Protein AF-A0A542X7T6-F1 (afdb_monomer_lite)

Foldseek 3Di:
DDDDDDDDDDDDDDDDDDDDDDDDDDDDDDDDDDDDDDDDDDDDDDDDDDDDDDDDDDDDDDDDDDDDDDDDDDDDDDPPPPVPPAQLPDQDADAFPAEAAQQDKGWHFPDLVPPPLTFIWIKGFNFKAFDDPVVCDDPRDCLLATKIKGKMKIAASPTNDPDFDFFVNPDPPQKAQDDDPFKDKDWDDDDDVVFAWTPDGHDHNDMTMHITMMGMHGDDDGFKIARHSRRYIYGD

Secondary structure (DSSP, 8-state):
---------------------------------------------------------------PPPPPP----------------------PPPPTT-EEETT-EEEEES-SS--TTS-EEEEEEEEEEEPPGGG--TT--GGG--EEEEEEEEEES--SSSS---SGGG-SS-EEE-PPTT-EEEEPPS-BTTB----S---TT-EEEEEEEEEEESSSPP--EEETTTTEEEE-

pLDDT: mean 74.63, std 19.94, range [39.94, 98.31]

Structure (mmCIF, N/CA/C/O backbone):
data_AF-A0A542X7T6-F1
#
_entry.id   AF-A0A542X7T6-F1
#
loop_
_atom_site.group_PDB
_atom_site.id
_atom_site.type_symbol
_atom_site.label_atom_id
_atom_site.label_alt_id
_atom_site.label_comp_id
_atom_site.label_asym_id
_atom_site.label_entity_id
_atom_site.label_seq_id
_atom_site.pdbx_PDB_ins_code
_atom_site.Cartn_x
_atom_site.Cartn_y
_atom_site.Cartn_z
_atom_site.occupancy
_atom_site.B_iso_or_equiv
_atom_site.auth_seq_id
_atom_site.auth_comp_id
_atom_site.auth_asym_id
_atom_site.auth_atom_id
_atom_site.pdbx_PDB_model_num
ATOM 1 N N . MET A 1 1 ? 33.255 -8.963 -30.920 1.00 44.22 1 MET A N 1
ATOM 2 C CA . MET A 1 1 ? 33.336 -7.541 -31.321 1.00 44.22 1 MET A CA 1
ATOM 3 C C . MET A 1 1 ? 33.058 -6.706 -30.087 1.00 44.22 1 MET A C 1
ATOM 5 O O . MET A 1 1 ? 31.956 -6.770 -29.565 1.00 44.22 1 MET A O 1
ATOM 9 N N . PHE A 1 2 ? 34.080 -6.032 -29.564 1.00 40.28 2 PHE A N 1
ATOM 10 C CA . PHE A 1 2 ? 33.982 -5.205 -28.362 1.00 40.28 2 PHE A CA 1
ATOM 11 C C . PHE A 1 2 ? 33.443 -3.827 -28.744 1.00 40.28 2 PHE A C 1
ATOM 13 O O . PHE A 1 2 ? 34.056 -3.141 -29.559 1.00 40.28 2 PHE A O 1
ATOM 20 N N . SER A 1 3 ? 32.300 -3.442 -28.176 1.00 51.62 3 SER A N 1
ATOM 21 C CA . SER A 1 3 ? 31.740 -2.102 -28.339 1.00 51.62 3 SER A CA 1
ATOM 22 C C . SER A 1 3 ? 31.970 -1.316 -27.052 1.00 51.62 3 SER A C 1
ATOM 24 O O . SER A 1 3 ? 31.233 -1.437 -26.079 1.00 51.62 3 SER A O 1
ATOM 26 N N . THR A 1 4 ? 33.059 -0.556 -27.041 1.00 62.91 4 THR A N 1
ATOM 27 C CA . THR A 1 4 ? 33.364 0.478 -26.048 1.00 62.91 4 THR A CA 1
ATOM 28 C C . THR A 1 4 ? 32.879 1.814 -26.601 1.00 62.91 4 THR A C 1
ATOM 30 O O . THR A 1 4 ? 33.134 2.061 -27.781 1.00 62.91 4 THR A O 1
ATOM 33 N N . ARG A 1 5 ? 32.253 2.661 -25.760 1.00 51.00 5 ARG A N 1
ATOM 34 C CA . ARG A 1 5 ? 32.125 4.149 -25.813 1.00 51.00 5 ARG A CA 1
ATOM 35 C C . ARG A 1 5 ? 30.799 4.565 -25.149 1.00 51.00 5 ARG A C 1
ATOM 37 O O . ARG A 1 5 ? 29.793 3.924 -25.395 1.00 51.00 5 ARG A O 1
ATOM 44 N N . THR A 1 6 ? 30.645 5.622 -24.357 1.00 56.34 6 THR A N 1
ATOM 45 C CA . THR A 1 6 ? 31.524 6.654 -23.793 1.00 56.34 6 THR A CA 1
ATOM 46 C C . THR A 1 6 ? 30.664 7.394 -22.765 1.00 56.34 6 THR A C 1
ATOM 48 O O . THR A 1 6 ? 29.593 7.886 -23.117 1.00 56.34 6 THR A O 1
ATOM 51 N N . SER A 1 7 ? 31.125 7.506 -21.521 1.00 47.78 7 SER A N 1
ATOM 52 C CA . SER A 1 7 ? 30.511 8.361 -20.503 1.00 47.78 7 SER A CA 1
ATOM 53 C C . SER A 1 7 ? 30.594 9.832 -20.922 1.00 47.78 7 SER A C 1
ATOM 55 O O . SER A 1 7 ? 31.675 10.323 -21.251 1.00 47.78 7 SER A O 1
ATOM 57 N N . ARG A 1 8 ? 29.472 10.556 -20.880 1.00 52.97 8 ARG A N 1
ATOM 58 C CA . ARG A 1 8 ? 29.458 12.025 -20.893 1.00 52.97 8 ARG A CA 1
ATOM 59 C C . ARG A 1 8 ? 28.965 12.518 -19.540 1.00 52.97 8 ARG A C 1
ATOM 61 O O . ARG A 1 8 ? 27.770 12.542 -19.280 1.00 52.97 8 ARG A O 1
ATOM 68 N N . ALA A 1 9 ? 29.918 12.899 -18.698 1.00 44.12 9 ALA A N 1
ATOM 69 C CA . ALA A 1 9 ? 29.679 13.781 -17.570 1.00 44.12 9 ALA A CA 1
ATOM 70 C C . ALA A 1 9 ? 29.476 15.207 -18.105 1.00 44.12 9 ALA A C 1
ATOM 72 O O . ALA A 1 9 ? 30.290 15.690 -18.894 1.00 44.12 9 ALA A O 1
ATOM 73 N N . ALA A 1 10 ? 28.410 15.875 -17.675 1.00 52.41 10 ALA A N 1
ATOM 74 C CA . ALA A 1 10 ? 28.258 17.315 -17.818 1.00 52.41 10 ALA A CA 1
ATOM 75 C C . ALA A 1 10 ? 28.185 17.913 -16.412 1.00 52.41 10 ALA A C 1
ATOM 77 O O . ALA A 1 10 ? 27.191 17.768 -15.707 1.00 52.41 10 ALA A O 1
ATOM 78 N N . ALA A 1 11 ? 29.286 18.541 -16.009 1.00 46.03 11 ALA A N 1
ATOM 79 C CA . ALA A 1 11 ? 29.338 19.446 -14.878 1.00 46.03 11 ALA A CA 1
ATOM 80 C C . ALA A 1 11 ? 28.749 20.801 -15.300 1.00 46.03 11 ALA A C 1
ATOM 82 O O . ALA A 1 11 ? 29.107 21.323 -16.356 1.00 46.03 11 ALA A O 1
ATOM 83 N N . ALA A 1 12 ? 27.895 21.386 -14.464 1.00 50.97 12 ALA A N 1
ATOM 84 C CA . ALA A 1 12 ? 27.573 22.807 -14.516 1.00 50.97 12 ALA A CA 1
ATOM 85 C C . ALA A 1 12 ? 27.403 23.329 -13.084 1.00 50.97 12 ALA A C 1
ATOM 87 O O . ALA A 1 12 ? 26.564 22.857 -12.319 1.00 50.97 12 ALA A O 1
ATOM 88 N N . SER A 1 13 ? 28.270 24.271 -12.733 1.00 43.03 13 SER A N 1
ATOM 89 C CA . SER A 1 13 ? 28.429 24.868 -11.412 1.00 43.03 13 SER A CA 1
ATOM 90 C C . SER A 1 13 ? 27.540 26.106 -11.214 1.00 43.03 13 SER A C 1
ATOM 92 O O . SER A 1 13 ? 27.425 26.924 -12.116 1.00 43.03 13 SER A O 1
ATOM 94 N N . ILE A 1 14 ? 27.023 26.236 -9.984 1.00 46.25 14 ILE A N 1
ATOM 95 C CA . ILE A 1 14 ? 26.910 27.426 -9.106 1.00 46.25 14 ILE A CA 1
ATOM 96 C C . ILE A 1 14 ? 26.211 28.704 -9.626 1.00 46.25 14 ILE A C 1
ATOM 98 O O . ILE A 1 14 ? 26.723 29.406 -10.491 1.00 46.25 14 ILE A O 1
ATOM 102 N N . ALA A 1 15 ? 25.185 29.138 -8.877 1.00 47.56 15 ALA A N 1
ATOM 103 C CA . ALA A 1 15 ? 25.011 30.545 -8.493 1.00 47.56 15 ALA A CA 1
ATOM 104 C C . ALA A 1 15 ? 24.407 30.662 -7.074 1.00 47.56 15 ALA A C 1
ATOM 106 O O . ALA A 1 15 ? 23.293 30.215 -6.812 1.00 47.56 15 ALA A O 1
ATOM 107 N N . LEU A 1 16 ? 25.190 31.253 -6.165 1.00 47.50 16 LEU A N 1
ATOM 108 C CA . LEU A 1 16 ? 24.846 31.679 -4.804 1.00 47.50 16 LEU A CA 1
ATOM 109 C C . LEU A 1 16 ? 24.194 33.070 -4.832 1.00 47.50 16 LEU A C 1
ATOM 111 O O . LEU A 1 16 ? 24.772 33.969 -5.435 1.00 47.50 16 LEU A O 1
ATOM 115 N N . ALA A 1 17 ? 23.089 33.264 -4.103 1.00 50.66 17 ALA A N 1
ATOM 116 C CA . ALA A 1 17 ? 22.790 34.469 -3.307 1.00 50.66 17 ALA A CA 1
ATOM 117 C C . ALA A 1 17 ? 21.401 34.337 -2.651 1.00 50.66 17 ALA A C 1
ATOM 119 O O . ALA A 1 17 ? 20.382 34.347 -3.335 1.00 50.66 17 ALA A O 1
ATOM 120 N N . GLY A 1 18 ? 21.346 34.248 -1.321 1.00 46.56 18 GLY A N 1
ATOM 121 C CA . GLY A 1 18 ? 20.092 34.274 -0.565 1.00 46.56 18 GLY A CA 1
ATOM 122 C C . GLY A 1 18 ? 20.359 34.559 0.908 1.00 46.56 18 GLY A C 1
ATOM 123 O O . GLY A 1 18 ? 21.033 33.787 1.577 1.00 46.56 18 GLY A O 1
ATOM 124 N N . MET A 1 19 ? 19.899 35.719 1.363 1.00 49.16 19 MET A N 1
ATOM 125 C CA . MET A 1 19 ? 20.242 36.403 2.611 1.00 49.16 19 MET A CA 1
ATOM 126 C C . MET A 1 19 ? 19.946 35.613 3.896 1.00 49.16 19 MET A C 1
ATOM 128 O O . MET A 1 19 ? 18.857 35.073 4.069 1.00 49.16 19 MET A O 1
ATOM 132 N N . VAL A 1 20 ? 20.883 35.671 4.849 1.00 50.84 20 VAL A N 1
ATOM 133 C CA . VAL A 1 20 ? 20.667 35.302 6.255 1.00 50.84 20 VAL A CA 1
ATOM 134 C C . VAL A 1 20 ? 20.426 36.585 7.050 1.00 50.84 20 VAL A C 1
ATOM 136 O O . VAL A 1 20 ? 21.344 37.376 7.258 1.00 50.84 20 VAL A O 1
ATOM 139 N N . GLY A 1 21 ? 19.185 36.794 7.486 1.00 49.19 21 GLY A N 1
ATOM 140 C CA . GLY A 1 21 ? 18.833 37.780 8.505 1.00 49.19 21 GLY A CA 1
ATOM 141 C C . GLY A 1 21 ? 18.780 37.106 9.873 1.00 49.19 21 GLY A C 1
ATOM 142 O O . GLY A 1 21 ? 17.794 36.451 10.194 1.00 49.19 21 GLY A O 1
ATOM 143 N N . LEU A 1 22 ? 19.843 37.247 10.665 1.00 47.41 22 LEU A N 1
ATOM 144 C CA . LEU A 1 22 ? 19.888 36.871 12.080 1.00 47.41 22 LEU A CA 1
ATOM 145 C C . LEU A 1 22 ? 19.614 38.123 12.917 1.00 47.41 22 LEU A C 1
ATOM 147 O O . LEU A 1 22 ? 20.501 38.950 13.116 1.00 47.41 22 LEU A O 1
ATOM 151 N N . SER A 1 23 ? 18.387 38.271 13.411 1.00 61.25 23 SER A N 1
ATOM 152 C CA . SER A 1 23 ? 18.092 39.177 14.519 1.00 61.25 23 SER A CA 1
ATOM 153 C C . SER A 1 23 ? 18.426 38.476 15.834 1.00 61.25 23 SER A C 1
ATOM 155 O O . SER A 1 23 ? 17.807 37.490 16.229 1.00 61.25 23 SER A O 1
ATOM 157 N N . ALA A 1 24 ? 19.451 39.004 16.494 1.00 45.78 24 ALA A N 1
ATOM 158 C CA . ALA A 1 24 ? 19.838 38.673 17.849 1.00 45.78 24 ALA A CA 1
ATOM 159 C C . ALA A 1 24 ? 18.792 39.178 18.856 1.00 45.78 24 ALA A C 1
ATOM 161 O O . ALA A 1 24 ? 18.435 40.354 18.844 1.00 45.78 24 ALA A O 1
ATOM 162 N N . CYS A 1 25 ? 18.392 38.320 19.793 1.00 57.62 25 CYS A N 1
ATOM 163 C CA . CYS A 1 25 ? 18.030 38.750 21.139 1.00 57.62 25 CYS A CA 1
ATOM 164 C C . CYS A 1 25 ? 18.923 37.983 22.113 1.00 57.62 25 CYS A C 1
ATOM 166 O O . CYS A 1 25 ? 18.744 36.796 22.371 1.00 57.62 25 CYS A O 1
ATOM 168 N N . GLN A 1 26 ? 19.951 38.701 22.547 1.00 52.88 26 GLN A N 1
ATOM 169 C CA . GLN A 1 26 ? 20.934 38.334 23.550 1.00 52.88 26 GLN A CA 1
ATOM 170 C C . GLN A 1 26 ? 20.430 38.761 24.940 1.00 52.88 26 GLN A C 1
ATOM 172 O O . GLN A 1 26 ? 19.644 39.706 25.038 1.00 52.88 26 GLN A O 1
ATOM 177 N N . SER A 1 27 ? 20.990 38.108 25.967 1.00 50.91 27 SER A N 1
ATOM 178 C CA . SER A 1 27 ? 21.008 38.487 27.395 1.00 50.91 27 SER A CA 1
ATOM 179 C C . SER A 1 27 ? 19.828 37.949 28.229 1.00 50.91 27 SER A C 1
ATOM 181 O O . SER A 1 27 ? 18.683 38.042 27.818 1.00 50.91 27 SER A O 1
ATOM 183 N N . ASN A 1 28 ? 19.998 37.375 29.424 1.00 53.19 28 ASN A N 1
ATOM 184 C CA . ASN A 1 28 ? 21.089 37.506 30.385 1.00 53.19 28 ASN A CA 1
ATOM 185 C C . ASN A 1 28 ? 21.186 36.293 31.330 1.00 53.19 28 ASN A C 1
ATOM 187 O O . ASN A 1 28 ? 20.258 35.504 31.475 1.00 53.19 28 ASN A O 1
ATOM 191 N N . GLU A 1 29 ? 22.360 36.207 31.944 1.00 59.50 29 GLU A N 1
ATOM 192 C CA . GLU A 1 29 ? 22.957 35.134 32.730 1.00 59.50 29 GLU A CA 1
ATOM 193 C C . GLU A 1 29 ? 22.429 34.908 34.172 1.00 59.50 29 GLU A C 1
ATOM 195 O O . GLU A 1 29 ? 21.656 35.685 34.727 1.00 59.50 29 GLU A O 1
ATOM 200 N N . VAL A 1 30 ? 23.074 33.897 34.782 1.00 44.59 30 VAL A N 1
ATOM 201 C CA . VAL A 1 30 ? 23.438 33.663 36.198 1.00 44.59 30 VAL A CA 1
ATOM 202 C C . VAL A 1 30 ? 22.418 32.910 37.066 1.00 44.59 30 VAL A C 1
ATOM 204 O O . VAL A 1 30 ? 21.332 33.410 37.340 1.00 44.59 30 VAL A O 1
ATOM 207 N N . THR A 1 31 ? 22.843 31.772 37.650 1.00 45.22 31 THR A N 1
ATOM 208 C CA . THR A 1 31 ? 23.062 31.626 39.121 1.00 45.22 31 THR A CA 1
ATOM 209 C C . THR A 1 31 ? 22.984 30.166 39.623 1.00 45.22 31 THR A C 1
ATOM 211 O O . THR A 1 31 ? 21.917 29.588 39.771 1.00 45.22 31 THR A O 1
ATOM 214 N N . THR A 1 32 ? 24.179 29.625 39.915 1.00 45.50 32 THR A N 1
ATOM 215 C CA . THR A 1 32 ? 24.591 28.653 40.964 1.00 45.50 32 THR A CA 1
ATOM 216 C C . THR A 1 32 ? 23.888 27.305 41.219 1.00 45.50 32 THR A C 1
ATOM 218 O O . THR A 1 32 ? 22.815 27.239 41.802 1.00 45.50 32 THR A O 1
ATOM 221 N N . ALA A 1 33 ? 24.726 26.268 41.049 1.00 51.78 33 ALA A N 1
ATOM 222 C CA . ALA A 1 33 ? 25.237 25.342 42.082 1.00 51.78 33 ALA A CA 1
ATOM 223 C C . ALA A 1 33 ? 24.423 24.080 42.474 1.00 51.78 33 ALA A C 1
ATOM 225 O O . ALA A 1 33 ? 23.209 24.022 42.310 1.00 51.78 33 ALA A O 1
ATOM 226 N N . PRO A 1 34 ? 25.134 23.020 42.926 1.00 70.19 34 PRO A N 1
ATOM 227 C CA . PRO A 1 34 ? 24.726 21.629 42.784 1.00 70.19 34 PRO A CA 1
ATOM 228 C C . PRO A 1 34 ? 23.999 21.106 44.025 1.00 70.19 34 PRO A C 1
ATOM 230 O O . PRO A 1 34 ? 24.136 21.638 45.125 1.00 70.19 34 PRO A O 1
ATOM 233 N N . SER A 1 35 ? 23.277 19.998 43.876 1.00 49.06 35 SER A N 1
ATOM 234 C CA . SER A 1 35 ? 22.873 19.182 45.018 1.00 49.06 35 SER A CA 1
ATOM 235 C C . SER A 1 35 ? 23.161 17.713 44.750 1.00 49.06 35 SER A C 1
ATOM 237 O O . SER A 1 35 ? 22.664 17.075 43.829 1.00 49.06 35 SER A O 1
ATOM 239 N N . THR A 1 36 ? 24.081 17.268 45.584 1.00 45.72 36 THR A N 1
ATOM 240 C CA . THR A 1 36 ? 24.599 15.948 45.877 1.00 45.72 36 THR A CA 1
ATOM 241 C C . THR A 1 36 ? 23.554 14.957 46.398 1.00 45.72 36 THR A C 1
ATOM 243 O O . THR A 1 36 ? 22.614 15.342 47.086 1.00 45.72 36 THR A O 1
ATOM 246 N N . SER A 1 37 ? 23.916 13.681 46.232 1.00 43.62 37 SER A N 1
ATOM 247 C CA . SER A 1 37 ? 23.802 12.593 47.219 1.00 43.62 37 SER A CA 1
ATOM 248 C C . SER A 1 37 ? 22.606 11.637 47.183 1.00 43.62 37 SER A C 1
ATOM 250 O O . SER A 1 37 ? 21.481 12.000 47.501 1.00 43.62 37 SER A O 1
ATOM 252 N N . SER A 1 38 ? 23.005 10.364 47.018 1.00 47.03 38 SER A N 1
ATOM 253 C CA . SER A 1 38 ? 22.593 9.186 47.803 1.00 47.03 38 SER A CA 1
ATOM 254 C C . SER A 1 38 ? 21.210 8.591 47.530 1.00 47.03 38 SER A C 1
ATOM 256 O O . SER A 1 38 ? 20.259 9.299 47.261 1.00 47.03 38 SER A O 1
ATOM 258 N N . ALA A 1 39 ? 20.952 7.294 47.680 1.00 46.31 39 ALA A N 1
ATOM 259 C CA . ALA A 1 39 ? 21.726 6.058 47.775 1.00 46.31 39 ALA A CA 1
ATOM 260 C C . ALA A 1 39 ? 20.677 4.922 47.849 1.00 46.31 39 ALA A C 1
ATOM 262 O O . ALA A 1 39 ? 19.587 5.140 48.365 1.00 46.31 39 ALA A O 1
ATOM 263 N N . ALA A 1 40 ? 21.069 3.726 47.404 1.00 41.84 40 ALA A N 1
ATOM 264 C CA . ALA A 1 40 ? 20.636 2.404 47.883 1.00 41.84 40 ALA A CA 1
ATOM 265 C C . ALA A 1 40 ? 19.149 1.944 47.803 1.00 41.84 40 ALA A C 1
ATOM 267 O O . ALA A 1 40 ? 18.259 2.448 48.479 1.00 41.84 40 ALA A O 1
ATOM 268 N N . SER A 1 41 ? 18.973 0.835 47.059 1.00 50.91 41 SER A N 1
ATOM 269 C CA . SER A 1 41 ? 18.104 -0.349 47.298 1.00 50.91 41 SER A CA 1
ATOM 270 C C . SER A 1 41 ? 17.832 -0.670 48.785 1.00 50.91 41 SER A C 1
ATOM 272 O O . SER A 1 41 ? 18.691 -0.313 49.592 1.00 50.91 41 SER A O 1
ATOM 274 N N . PRO A 1 42 ? 16.786 -1.449 49.189 1.00 63.19 42 PRO A N 1
ATOM 275 C CA . PRO A 1 42 ? 16.297 -2.681 48.527 1.00 63.19 42 PRO A CA 1
ATOM 276 C C . PRO A 1 42 ? 14.785 -3.019 48.679 1.00 63.19 42 PRO A C 1
ATOM 278 O O . PRO A 1 42 ? 14.063 -2.377 49.431 1.00 63.19 42 PRO A O 1
ATOM 281 N N . ALA A 1 43 ? 14.327 -4.077 47.988 1.00 45.66 43 ALA A N 1
ATOM 282 C CA . ALA A 1 43 ? 13.624 -5.252 48.554 1.00 45.66 43 ALA A CA 1
ATOM 283 C C . ALA A 1 43 ? 12.686 -5.935 47.534 1.00 45.66 43 ALA A C 1
ATOM 285 O O . ALA A 1 43 ? 11.704 -5.359 47.077 1.00 45.66 43 ALA A O 1
ATOM 286 N N . ALA A 1 44 ? 12.959 -7.213 47.256 1.00 54.19 44 ALA A N 1
ATOM 287 C CA . ALA A 1 44 ? 11.919 -8.207 46.983 1.00 54.19 44 ALA A CA 1
ATOM 288 C C . ALA A 1 44 ? 11.348 -8.689 48.333 1.00 54.19 44 ALA A C 1
ATOM 290 O O . ALA A 1 44 ? 12.087 -8.693 49.323 1.00 54.19 44 ALA A O 1
ATOM 291 N N . PRO A 1 45 ? 10.076 -9.124 48.395 1.00 56.50 45 PRO A N 1
ATOM 292 C CA . PRO A 1 45 ? 9.854 -10.562 48.562 1.00 56.50 45 PRO A CA 1
ATOM 293 C C . PRO A 1 45 ? 8.628 -11.138 47.819 1.00 56.50 45 PRO A C 1
ATOM 295 O O . PRO A 1 45 ? 7.574 -10.527 47.690 1.00 56.50 45 PRO A O 1
ATOM 298 N N . THR A 1 46 ? 8.839 -12.370 47.354 1.00 57.59 46 THR A N 1
ATOM 299 C CA . THR A 1 46 ? 7.953 -13.550 47.301 1.00 57.59 46 THR A CA 1
ATOM 300 C C . THR A 1 46 ? 6.448 -13.412 47.574 1.00 57.59 46 THR A C 1
ATOM 302 O O . THR A 1 46 ? 6.039 -13.017 48.663 1.00 57.59 46 THR A O 1
ATOM 305 N N . SER A 1 47 ? 5.638 -14.029 46.703 1.00 57.53 47 SER A N 1
ATOM 306 C CA . SER A 1 47 ? 4.640 -15.022 47.141 1.00 57.53 47 SER A CA 1
ATOM 307 C C . SER A 1 47 ? 4.289 -15.999 46.019 1.00 57.53 47 SER A C 1
ATOM 309 O O . SER A 1 47 ? 3.728 -15.635 44.990 1.00 57.53 47 SER A O 1
ATOM 311 N N . GLN A 1 48 ? 4.659 -17.256 46.255 1.00 48.94 48 GLN A N 1
ATOM 312 C CA . GLN A 1 48 ? 4.101 -18.441 45.619 1.00 48.94 48 GLN A CA 1
ATOM 313 C C . GLN A 1 48 ? 2.654 -18.640 46.087 1.00 48.94 48 GLN A C 1
ATOM 315 O O . GLN A 1 48 ? 2.373 -18.508 47.276 1.00 48.94 48 GLN A O 1
ATOM 320 N N . ALA A 1 49 ? 1.782 -19.089 45.187 1.00 50.03 49 ALA A N 1
ATOM 321 C CA . ALA A 1 49 ? 0.705 -20.008 45.536 1.00 50.03 49 ALA A CA 1
ATOM 322 C C . ALA A 1 49 ? 0.495 -20.999 44.372 1.00 50.03 49 ALA A C 1
ATOM 324 O O . ALA A 1 49 ? 0.426 -20.562 43.220 1.00 50.03 49 ALA A O 1
ATOM 325 N N . PRO A 1 50 ? 0.448 -22.315 44.649 1.00 54.91 50 PRO A N 1
ATOM 326 C CA . PRO A 1 50 ? 0.360 -23.367 43.646 1.00 54.91 50 PRO A CA 1
ATOM 327 C C . PRO A 1 50 ? -1.083 -23.838 43.389 1.00 54.91 50 PRO A C 1
ATOM 329 O O . PRO A 1 50 ? -1.957 -23.715 44.240 1.00 54.91 50 PRO A O 1
ATOM 332 N N . SER A 1 51 ? -1.241 -24.490 42.234 1.00 45.47 51 SER A N 1
ATOM 333 C CA . SER A 1 51 ? -2.169 -25.592 41.938 1.00 45.47 51 SER A CA 1
ATOM 334 C C . SER A 1 51 ? -3.682 -25.352 41.980 1.00 45.47 51 SER A C 1
ATOM 336 O O . SER A 1 51 ? -4.289 -25.248 43.036 1.00 45.47 51 SER A O 1
ATOM 338 N N . THR A 1 52 ? -4.325 -25.565 40.829 1.00 49.16 52 THR A N 1
ATOM 339 C CA . THR A 1 52 ? -5.363 -26.606 40.725 1.00 49.16 52 THR A CA 1
ATOM 340 C C . THR A 1 52 ? -5.288 -27.287 39.359 1.00 49.16 52 THR A C 1
ATOM 342 O O . THR A 1 52 ? -5.577 -26.705 38.318 1.00 49.16 52 THR A O 1
ATOM 345 N N . SER A 1 53 ? -4.858 -28.547 39.394 1.00 53.53 53 SER A N 1
ATOM 346 C CA . SER A 1 53 ? -5.061 -29.540 38.346 1.00 53.53 53 SER A CA 1
ATOM 347 C C . SER A 1 53 ? -6.552 -29.793 38.148 1.00 53.53 53 SER A C 1
ATOM 349 O O . SER A 1 53 ? -7.236 -30.110 39.117 1.00 53.53 53 SER A O 1
ATOM 351 N N . GLN A 1 54 ? -7.025 -29.767 36.902 1.00 47.81 54 GLN A N 1
ATOM 352 C CA . GLN A 1 54 ? -8.172 -30.570 36.473 1.00 47.81 54 GLN A CA 1
ATOM 353 C C . GLN A 1 54 ? -8.124 -30.808 34.953 1.00 47.81 54 GLN A C 1
ATOM 355 O O . GLN A 1 54 ? -8.588 -30.016 34.143 1.00 47.81 54 GLN A O 1
ATOM 360 N N . ALA A 1 55 ? -7.541 -31.944 34.586 1.00 53.12 55 ALA A N 1
ATOM 361 C CA . ALA A 1 55 ? -7.958 -32.797 33.474 1.00 53.12 55 ALA A CA 1
ATOM 362 C C . ALA A 1 55 ? -8.206 -34.181 34.121 1.00 53.12 55 ALA A C 1
ATOM 364 O O . ALA A 1 55 ? -7.513 -34.458 35.107 1.00 53.12 55 ALA A O 1
ATOM 365 N N . PRO A 1 56 ? -9.135 -35.049 33.664 1.00 55.28 56 PRO A N 1
ATOM 366 C CA . PRO A 1 56 ? -9.450 -35.290 32.251 1.00 55.28 56 PRO A CA 1
ATOM 367 C C . PRO A 1 56 ? -10.942 -35.554 31.925 1.00 55.28 56 PRO A C 1
ATOM 369 O O . PRO A 1 56 ? -11.697 -36.086 32.733 1.00 55.28 56 PRO A O 1
ATOM 372 N N . ALA A 1 57 ? -11.344 -35.309 30.678 1.00 46.97 57 ALA A N 1
ATOM 373 C C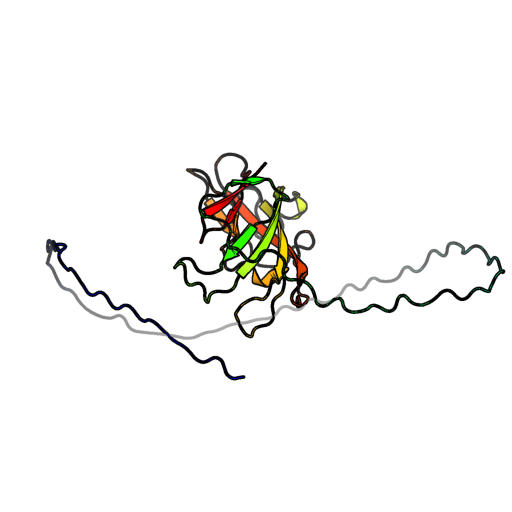A . ALA A 1 57 ? -12.461 -36.025 30.059 1.00 46.97 57 ALA A CA 1
ATOM 374 C C . ALA A 1 57 ? -12.103 -36.326 28.598 1.00 46.97 57 ALA A C 1
ATOM 376 O O . ALA A 1 57 ? -11.972 -35.425 27.773 1.00 46.97 57 ALA A O 1
ATOM 377 N N . ALA A 1 58 ? -11.873 -37.605 28.321 1.00 56.12 58 ALA A N 1
ATOM 378 C CA . ALA A 1 58 ? -11.772 -38.184 26.985 1.00 56.12 58 ALA A CA 1
ATOM 379 C C . ALA A 1 58 ? -13.151 -38.779 26.592 1.00 56.12 58 ALA A C 1
ATOM 381 O O . ALA A 1 58 ? -14.107 -38.656 27.356 1.00 56.12 58 ALA A O 1
ATOM 382 N N . PRO A 1 59 ? -13.272 -39.498 25.469 1.00 54.81 59 PRO A N 1
ATOM 383 C CA . PRO A 1 59 ? -13.426 -38.972 24.119 1.00 54.81 59 PRO A CA 1
ATOM 384 C C . PRO A 1 59 ? -14.788 -39.389 23.527 1.00 54.81 59 PRO A C 1
ATOM 386 O O . PRO A 1 59 ? -15.258 -40.498 23.766 1.00 54.81 59 PRO A O 1
ATOM 389 N N . SER A 1 60 ? -15.399 -38.553 22.685 1.00 51.53 60 SER A N 1
ATOM 390 C CA . SER A 1 60 ? -16.537 -38.994 21.865 1.00 51.53 60 SER A CA 1
ATOM 391 C C . SER A 1 60 ? -16.044 -39.433 20.494 1.00 51.53 60 SER A C 1
ATOM 393 O O . SER A 1 60 ? -15.738 -38.622 19.62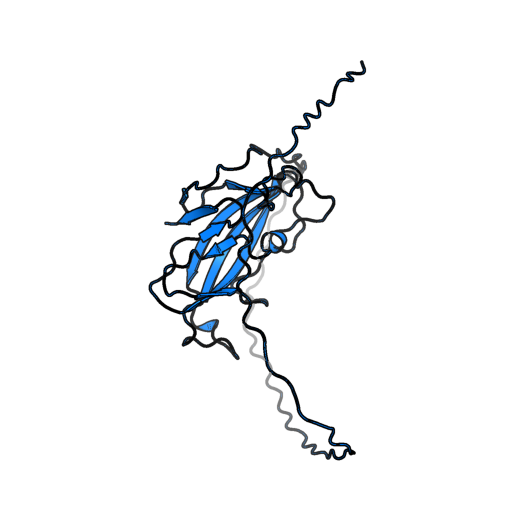3 1.00 51.53 60 SER A O 1
ATOM 395 N N . THR A 1 61 ? -15.956 -40.747 20.333 1.00 52.91 61 THR A N 1
ATOM 396 C CA . THR A 1 61 ? -15.876 -41.465 19.063 1.00 52.91 61 THR A CA 1
ATOM 397 C C . THR A 1 61 ? -17.174 -41.293 18.273 1.00 52.91 61 THR A C 1
ATOM 399 O O . THR A 1 61 ? -18.255 -41.585 18.783 1.00 52.91 61 THR A O 1
ATOM 402 N N . SER A 1 62 ? -17.080 -40.881 17.012 1.00 59.25 62 SER A N 1
ATOM 403 C CA . SER A 1 62 ? -18.138 -41.084 16.017 1.00 59.25 62 SER A CA 1
ATOM 404 C C . SER A 1 62 ? -17.506 -41.418 14.670 1.00 59.25 62 SER A C 1
ATOM 406 O O . SER A 1 62 ? -16.959 -40.565 13.983 1.00 59.25 62 SER A O 1
ATOM 408 N N . GLU A 1 63 ? -17.517 -42.724 14.419 1.00 56.72 63 GLU A N 1
ATOM 409 C CA . GLU A 1 63 ? -17.860 -43.404 13.170 1.00 56.72 63 GLU A CA 1
ATOM 410 C C . GLU A 1 63 ? -17.267 -42.902 11.845 1.00 56.72 63 GLU A C 1
ATOM 412 O O . GLU A 1 63 ? -17.714 -41.937 11.228 1.00 56.72 63 GLU A O 1
ATOM 417 N N . ALA A 1 64 ? -16.300 -43.685 11.365 1.00 53.28 64 ALA A N 1
ATOM 418 C CA . ALA A 1 64 ? -15.865 -43.733 9.981 1.00 53.28 64 ALA A CA 1
ATOM 419 C C . ALA A 1 64 ? -16.780 -44.670 9.165 1.00 53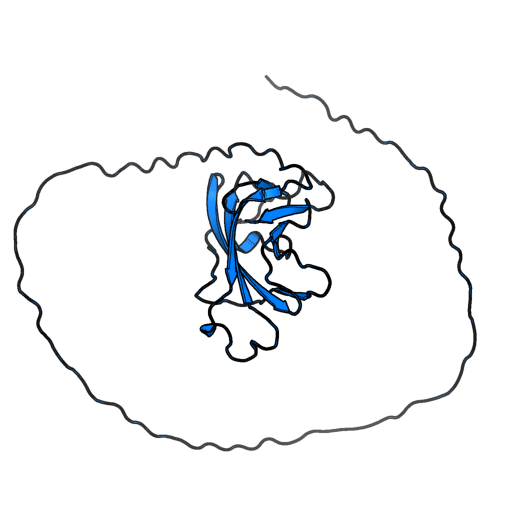.28 64 ALA A C 1
ATOM 421 O O . ALA A 1 64 ? -16.999 -45.807 9.589 1.00 53.28 64 ALA A O 1
ATOM 422 N N . PRO A 1 65 ? -17.252 -44.268 7.973 1.00 63.62 65 PRO A N 1
ATOM 423 C CA . PRO A 1 65 ? -17.730 -45.210 6.973 1.00 63.62 65 PRO A CA 1
ATOM 424 C C . PRO A 1 65 ? -16.571 -45.849 6.182 1.00 63.62 65 PRO A C 1
ATOM 426 O O . PRO A 1 65 ? -15.508 -45.263 5.976 1.00 63.62 65 PRO A O 1
ATOM 429 N N . ALA A 1 66 ? -16.822 -47.094 5.781 1.00 61.94 66 ALA A N 1
ATOM 430 C CA . ALA A 1 66 ? -15.930 -48.076 5.167 1.00 61.94 66 ALA A CA 1
ATOM 431 C C . ALA A 1 66 ? -15.473 -47.727 3.723 1.00 61.94 66 ALA A C 1
ATOM 433 O O . ALA A 1 66 ? -16.046 -46.839 3.088 1.00 61.94 66 ALA A O 1
ATOM 434 N N . PRO A 1 67 ? -14.450 -48.427 3.184 1.00 60.78 67 PRO A N 1
ATOM 435 C CA . PRO A 1 67 ? -13.753 -48.043 1.961 1.00 60.78 67 PRO A CA 1
ATOM 436 C C . PRO A 1 67 ? -14.474 -48.533 0.700 1.00 60.78 67 PRO A C 1
ATOM 438 O O . PRO A 1 67 ? -14.981 -49.652 0.655 1.00 60.78 67 PRO A O 1
ATOM 441 N N . SER A 1 68 ? -14.444 -47.721 -0.357 1.00 57.12 68 SER A N 1
ATOM 442 C CA . SER A 1 68 ? -14.700 -48.183 -1.724 1.00 57.12 68 SER A CA 1
ATOM 443 C C . SER A 1 68 ? -13.374 -48.288 -2.472 1.00 57.12 68 SER A C 1
ATOM 445 O O . SER A 1 68 ? -12.636 -47.317 -2.612 1.00 57.12 68 SER A O 1
ATOM 447 N N . THR A 1 69 ? -13.066 -49.511 -2.887 1.00 52.94 69 THR A N 1
ATOM 448 C CA . THR A 1 69 ? -11.987 -49.908 -3.795 1.00 52.94 69 THR A CA 1
ATOM 449 C C . THR A 1 69 ? -12.283 -49.514 -5.243 1.00 52.94 69 THR A C 1
ATOM 451 O O . THR A 1 69 ? -13.454 -49.402 -5.607 1.00 52.94 69 THR A O 1
ATOM 454 N N . THR A 1 70 ? -11.223 -49.530 -6.072 1.00 52.19 70 THR A N 1
ATOM 455 C CA . THR A 1 70 ? -11.205 -49.470 -7.560 1.00 52.19 70 THR A CA 1
ATOM 456 C C . THR A 1 70 ? -11.085 -48.018 -8.050 1.00 52.19 70 THR A C 1
ATOM 458 O O . THR A 1 70 ? -11.915 -47.195 -7.706 1.00 52.19 70 THR A O 1
ATOM 461 N N . GLU A 1 71 ? -10.040 -47.564 -8.750 1.00 46.16 71 GLU A N 1
ATOM 462 C CA . GLU A 1 71 ? -9.383 -48.132 -9.932 1.00 46.16 71 GLU A CA 1
ATOM 463 C C . GLU A 1 71 ? -8.057 -47.365 -10.188 1.00 46.16 71 GLU A C 1
ATOM 465 O O . GLU A 1 71 ? -8.005 -46.142 -10.075 1.00 46.16 71 GLU A O 1
ATOM 470 N N . ALA A 1 72 ? -6.984 -48.070 -10.543 1.00 54.66 72 ALA A N 1
ATOM 471 C CA . ALA A 1 72 ? -5.862 -47.548 -11.338 1.00 54.66 72 ALA A CA 1
ATOM 472 C C . ALA A 1 72 ? -5.942 -48.277 -12.696 1.00 54.66 72 ALA A C 1
ATOM 474 O O . ALA A 1 72 ? -6.423 -49.413 -12.678 1.00 54.66 72 ALA A O 1
ATOM 475 N N . PRO A 1 73 ? -5.480 -47.742 -13.848 1.00 64.38 73 PRO A N 1
ATOM 476 C CA . PRO A 1 73 ? -4.386 -46.776 -14.008 1.00 64.38 73 PRO A CA 1
ATOM 477 C C . PRO A 1 73 ? -4.672 -45.647 -15.027 1.00 64.38 73 PRO A C 1
ATOM 479 O O . PRO A 1 73 ? -5.514 -45.786 -15.902 1.00 64.38 73 PRO A O 1
ATOM 482 N N . SER A 1 74 ? -3.888 -44.566 -15.004 1.00 47.81 74 SER A N 1
ATOM 483 C CA . SER A 1 74 ? -3.331 -44.019 -16.252 1.00 47.81 74 SER A CA 1
ATOM 484 C C . SER A 1 74 ? -2.267 -42.969 -15.971 1.00 47.81 74 SER A C 1
ATOM 486 O O . SER A 1 74 ? -2.465 -42.043 -15.189 1.00 47.81 74 SER A O 1
ATOM 488 N N . SER A 1 75 ? -1.128 -43.139 -16.638 1.00 54.09 75 SER A N 1
ATOM 489 C CA . SER A 1 75 ? -0.081 -42.131 -16.740 1.00 54.09 75 SER A CA 1
ATOM 490 C C . SER A 1 75 ? -0.634 -40.884 -17.420 1.00 54.09 75 SER A C 1
ATOM 492 O O . SER A 1 75 ? -1.235 -40.972 -18.487 1.00 54.09 75 SER A O 1
ATOM 494 N N . SER A 1 76 ? -0.369 -39.718 -16.848 1.00 53.56 76 SER A N 1
ATOM 495 C CA . SER A 1 76 ? -0.276 -38.471 -17.601 1.00 53.56 76 SER A CA 1
ATOM 496 C C . SER A 1 76 ? 0.739 -37.585 -16.895 1.00 53.56 76 SER A C 1
ATOM 498 O O . SER A 1 76 ? 0.517 -37.106 -15.789 1.00 53.56 76 SER A O 1
ATOM 500 N N . GLU A 1 77 ? 1.912 -37.556 -17.522 1.00 47.34 77 GLU A N 1
ATOM 501 C CA . GLU A 1 77 ? 2.914 -36.495 -17.572 1.00 47.34 77 GLU A CA 1
ATOM 502 C C . GLU A 1 77 ? 2.861 -35.458 -16.443 1.00 47.34 77 GLU A C 1
ATOM 504 O O . GLU A 1 77 ? 1.993 -34.589 -16.383 1.00 47.34 77 GLU A O 1
ATOM 509 N N . ALA A 1 78 ? 3.879 -35.514 -15.581 1.00 49.84 78 ALA A N 1
ATOM 510 C CA . ALA A 1 78 ? 4.239 -34.385 -14.743 1.00 49.84 78 ALA A CA 1
ATOM 511 C C . ALA A 1 78 ? 4.413 -33.146 -15.643 1.00 49.84 78 ALA A C 1
ATOM 513 O O . ALA A 1 78 ? 5.179 -33.223 -16.611 1.00 49.84 78 ALA A O 1
ATOM 514 N N . PRO A 1 79 ? 3.755 -32.007 -15.356 1.00 48.62 79 PRO A N 1
ATOM 515 C CA . PRO A 1 79 ? 4.116 -30.771 -16.014 1.00 48.62 79 PRO A CA 1
ATOM 516 C C . PRO A 1 79 ? 5.562 -30.493 -15.622 1.00 48.62 79 PRO A C 1
ATOM 518 O O . PRO A 1 79 ? 5.889 -30.258 -14.458 1.00 48.62 79 PRO A O 1
ATOM 521 N N . SER A 1 80 ? 6.445 -30.596 -16.608 1.00 42.88 80 SER A N 1
ATOM 522 C CA . SER A 1 80 ? 7.787 -30.066 -16.514 1.00 42.88 80 SER A CA 1
ATOM 523 C C . SER A 1 80 ? 7.618 -28.575 -16.248 1.00 42.88 80 SER A C 1
ATOM 525 O O . SER A 1 80 ? 7.296 -27.813 -17.158 1.00 42.88 80 SER A O 1
ATOM 527 N N . SER A 1 81 ? 7.754 -28.174 -14.983 1.00 41.75 81 SER A N 1
ATOM 528 C CA . SER A 1 81 ? 7.844 -26.782 -14.560 1.00 41.75 81 SER A CA 1
ATOM 529 C C . SER A 1 81 ? 9.136 -26.220 -15.130 1.00 41.75 81 SER A C 1
ATOM 531 O O . SER A 1 81 ? 10.157 -26.117 -14.454 1.00 41.75 81 SER A O 1
ATOM 533 N N . SER A 1 82 ? 9.114 -25.912 -16.423 1.00 39.94 82 SER A N 1
ATOM 534 C CA . SER A 1 82 ? 10.049 -24.991 -17.031 1.00 39.94 82 SER A CA 1
ATOM 535 C C . SER A 1 82 ? 9.900 -23.704 -16.237 1.00 39.94 82 SER A C 1
ATOM 537 O O . SER A 1 82 ? 8.884 -23.019 -16.351 1.00 39.94 82 SER A O 1
ATOM 539 N N . ALA A 1 83 ? 10.869 -23.427 -15.364 1.00 41.72 83 ALA A N 1
ATOM 540 C CA . ALA A 1 83 ? 11.036 -22.120 -14.763 1.00 41.72 83 ALA A CA 1
ATOM 541 C C . ALA A 1 83 ? 11.161 -21.137 -15.928 1.00 41.72 83 ALA A C 1
ATOM 543 O O . ALA A 1 83 ? 12.215 -21.014 -16.550 1.00 41.72 83 ALA A O 1
ATOM 544 N N . SER A 1 84 ? 10.033 -20.533 -16.297 1.00 40.91 84 SER A N 1
ATOM 545 C CA . SER A 1 84 ? 10.000 -19.446 -17.250 1.00 40.91 84 SER A CA 1
ATOM 546 C C . SER A 1 84 ? 10.838 -18.359 -16.607 1.00 40.91 84 SER A C 1
ATOM 548 O O . SER A 1 84 ? 10.471 -17.840 -15.554 1.00 40.91 84 SER A O 1
ATOM 550 N N . SER A 1 85 ? 12.000 -18.079 -17.189 1.00 48.03 85 SER A N 1
ATOM 551 C CA . SER A 1 85 ? 12.772 -16.880 -16.900 1.00 48.03 85 SER A CA 1
ATOM 552 C C . SER A 1 85 ? 11.804 -15.705 -17.011 1.00 48.03 85 SER A C 1
ATOM 554 O O . SER A 1 85 ? 11.344 -15.402 -18.112 1.00 48.03 85 SER A O 1
ATOM 556 N N . GLY A 1 86 ? 11.385 -15.173 -15.860 1.00 53.38 86 GLY A N 1
ATOM 557 C CA . GLY A 1 86 ? 10.316 -14.191 -15.766 1.00 53.38 86 GLY A CA 1
ATOM 558 C C . GLY A 1 86 ? 10.690 -12.958 -16.569 1.00 53.38 86 GLY A C 1
ATOM 559 O O . GLY A 1 86 ? 11.694 -12.311 -16.279 1.00 53.38 86 GLY A O 1
ATOM 560 N N . ASP A 1 87 ? 9.911 -12.661 -17.604 1.00 56.88 87 ASP A N 1
ATOM 561 C CA . ASP A 1 87 ? 10.017 -11.390 -18.306 1.00 56.88 87 ASP A CA 1
ATOM 562 C C . ASP A 1 87 ? 9.623 -10.275 -17.327 1.00 56.88 87 ASP A C 1
ATOM 564 O O . ASP A 1 87 ? 8.563 -10.331 -16.702 1.00 56.88 87 ASP A O 1
ATOM 568 N N . ALA A 1 88 ? 10.500 -9.288 -17.147 1.00 65.12 88 ALA A N 1
ATOM 569 C CA . ALA A 1 88 ? 10.295 -8.202 -16.188 1.00 65.12 88 ALA A CA 1
ATOM 570 C C . ALA A 1 88 ? 9.184 -7.216 -16.615 1.00 65.12 88 ALA A C 1
ATOM 572 O O . ALA A 1 88 ? 8.792 -6.347 -15.828 1.00 65.12 88 ALA A O 1
ATOM 573 N N . GLY A 1 89 ? 8.654 -7.348 -17.839 1.00 71.94 89 GLY A N 1
ATOM 574 C CA . GLY A 1 89 ? 7.672 -6.436 -18.409 1.00 71.94 89 GLY A CA 1
ATOM 575 C C . GLY A 1 89 ? 8.190 -5.000 -18.527 1.00 71.94 89 GLY A C 1
ATOM 576 O O . GLY A 1 89 ? 9.389 -4.732 -18.499 1.00 71.94 89 GLY A O 1
ATOM 577 N N . ASP A 1 90 ? 7.264 -4.048 -18.668 1.00 75.44 90 ASP A N 1
ATOM 578 C CA . ASP A 1 90 ? 7.590 -2.618 -18.704 1.00 75.44 90 ASP A CA 1
ATOM 579 C C . ASP A 1 90 ? 8.184 -2.157 -17.362 1.00 75.44 90 ASP A C 1
ATOM 581 O O . ASP A 1 90 ? 7.509 -2.200 -16.333 1.00 75.44 90 ASP A O 1
ATOM 585 N N . THR A 1 91 ? 9.437 -1.704 -17.377 1.00 84.56 91 THR A N 1
ATOM 586 C CA . THR A 1 91 ? 10.166 -1.196 -16.205 1.00 84.56 91 THR A CA 1
ATOM 587 C C . THR A 1 91 ? 10.136 0.328 -16.095 1.00 84.56 91 THR A C 1
ATOM 589 O O . THR A 1 91 ? 10.798 0.913 -15.236 1.00 84.56 91 THR A O 1
ATOM 592 N N . LYS A 1 92 ? 9.371 1.015 -16.950 1.00 89.31 92 LYS A N 1
ATOM 593 C CA . LYS A 1 92 ? 9.290 2.471 -16.932 1.00 89.31 92 LYS A CA 1
ATOM 594 C C . LYS A 1 92 ? 8.560 2.959 -15.682 1.00 89.31 92 LYS A C 1
ATOM 596 O O . LYS A 1 92 ? 7.366 2.724 -15.510 1.00 89.31 92 LYS A O 1
ATOM 601 N N . VAL A 1 93 ? 9.271 3.737 -14.864 1.00 89.81 93 VAL A N 1
ATOM 602 C CA . VAL A 1 93 ? 8.717 4.384 -13.667 1.00 89.81 93 VAL A CA 1
ATOM 603 C C . VAL A 1 93 ? 7.463 5.186 -14.022 1.00 89.81 93 VAL A C 1
ATOM 605 O O . VAL A 1 93 ? 7.413 5.939 -15.006 1.00 89.81 93 VAL A O 1
ATOM 608 N N . THR A 1 94 ? 6.425 4.990 -13.215 1.00 92.69 94 THR A N 1
ATOM 609 C CA . THR A 1 94 ? 5.149 5.689 -13.351 1.00 92.69 94 THR A CA 1
ATOM 610 C C . THR A 1 94 ? 5.333 7.161 -13.014 1.00 92.69 94 THR A C 1
ATOM 612 O O . THR A 1 94 ? 5.992 7.507 -12.037 1.00 92.6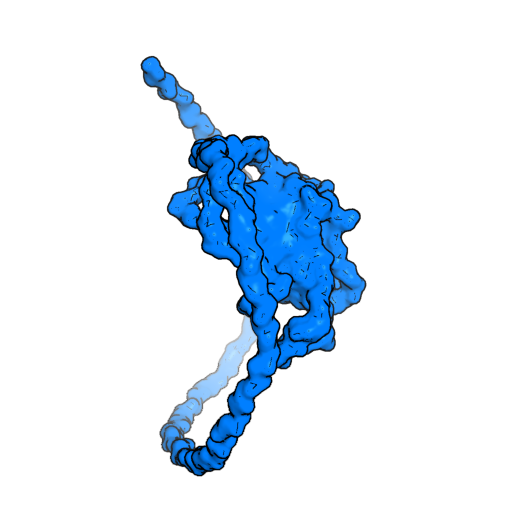9 94 THR A O 1
ATOM 615 N N . ALA A 1 95 ? 4.770 8.037 -13.848 1.00 91.38 95 ALA A N 1
ATOM 616 C CA . ALA A 1 95 ? 4.947 9.475 -13.699 1.00 91.38 95 ALA A CA 1
ATOM 617 C C . ALA A 1 95 ? 4.384 9.975 -12.362 1.00 91.38 95 ALA A C 1
ATOM 619 O O . ALA A 1 95 ? 3.352 9.490 -11.884 1.00 91.38 95 ALA A O 1
ATOM 620 N N . GLU A 1 96 ? 5.036 10.979 -11.785 1.00 91.31 96 GLU A N 1
ATOM 621 C CA . GLU A 1 96 ? 4.577 11.566 -10.533 1.00 91.31 96 GLU A CA 1
ATOM 622 C C . GLU A 1 96 ? 3.186 12.195 -10.658 1.00 91.31 96 GLU A C 1
ATOM 624 O O . GLU A 1 96 ? 2.797 12.698 -11.714 1.00 91.31 96 GLU A O 1
ATOM 629 N N . GLY A 1 97 ? 2.415 12.157 -9.569 1.00 92.31 97 GLY A N 1
ATOM 630 C CA . GLY A 1 97 ? 1.046 12.685 -9.540 1.00 92.31 97 GLY A CA 1
ATOM 631 C C . GLY A 1 97 ? 0.015 11.836 -10.293 1.00 92.31 97 GLY A C 1
ATOM 632 O O . GLY A 1 97 ? -1.152 12.232 -10.382 1.00 92.31 97 GLY A O 1
ATOM 633 N N . THR A 1 98 ? 0.411 10.671 -10.820 1.00 96.06 98 THR A N 1
ATOM 634 C CA . THR A 1 98 ? -0.516 9.723 -11.449 1.00 96.06 98 THR A CA 1
ATOM 635 C C . THR A 1 98 ? -1.561 9.253 -10.437 1.00 96.06 98 THR A C 1
ATOM 637 O O . THR A 1 98 ? -1.240 8.879 -9.308 1.00 96.06 98 THR A O 1
ATOM 640 N N . LYS A 1 99 ? -2.827 9.248 -10.865 1.00 97.06 99 LYS A N 1
ATOM 641 C CA . LYS A 1 99 ? -3.953 8.703 -10.103 1.00 97.06 99 LYS A CA 1
ATOM 642 C C . LYS A 1 99 ? -4.407 7.398 -10.734 1.00 97.06 99 LYS A C 1
ATOM 644 O O . LYS A 1 99 ? -4.742 7.365 -11.915 1.00 97.06 99 LYS A O 1
ATOM 649 N N . LEU A 1 100 ? -4.435 6.356 -9.925 1.00 97.88 100 LEU A N 1
ATOM 650 C CA . LEU A 1 100 ? -4.794 5.000 -10.286 1.00 97.88 100 LEU A CA 1
ATOM 651 C C . LEU A 1 100 ? -6.007 4.554 -9.471 1.00 97.88 100 LEU A C 1
ATOM 653 O O . LEU A 1 100 ? -6.287 5.064 -8.386 1.00 97.88 100 LEU A O 1
ATOM 657 N N . LYS A 1 101 ? -6.736 3.583 -10.003 1.00 98.31 101 LYS A N 1
ATOM 658 C CA . LYS A 1 101 ? -7.749 2.845 -9.250 1.00 98.31 101 LYS A CA 1
ATOM 659 C C . LYS A 1 101 ? -7.095 1.700 -8.488 1.00 98.31 101 LYS A C 1
ATOM 661 O O . LYS A 1 101 ? -6.077 1.167 -8.934 1.00 98.31 101 LYS A O 1
ATOM 666 N N . PHE A 1 102 ? -7.699 1.271 -7.384 1.00 98.00 102 PHE A N 1
ATOM 667 C CA . PHE A 1 102 ? -7.318 0.000 -6.763 1.00 98.00 102 PHE A CA 1
ATOM 668 C C . PHE A 1 102 ? -7.348 -1.145 -7.790 1.00 98.00 102 PHE A C 1
ATOM 670 O O . PHE A 1 102 ? -8.214 -1.197 -8.665 1.00 98.00 102 PHE A O 1
ATOM 677 N N . GLY A 1 103 ? -6.351 -2.025 -7.714 1.00 97.69 103 GLY A N 1
ATOM 678 C CA . GLY A 1 103 ? -6.097 -3.091 -8.681 1.00 97.69 103 GLY A CA 1
ATOM 679 C C . GLY A 1 103 ? -5.282 -2.676 -9.913 1.00 97.69 103 GLY A C 1
ATOM 680 O O . GLY A 1 103 ? -4.879 -3.553 -10.673 1.00 97.69 103 GLY A O 1
ATOM 681 N N . GLN A 1 104 ? -4.997 -1.384 -10.122 1.00 97.94 104 GLN A N 1
ATOM 682 C CA . GLN A 1 104 ? -4.072 -0.942 -11.171 1.00 97.94 104 GLN A CA 1
ATOM 683 C C . GLN A 1 104 ? -2.622 -0.923 -10.678 1.00 97.94 104 GLN A C 1
ATOM 685 O O . GLN A 1 104 ? -2.331 -0.567 -9.533 1.00 97.94 104 GLN A O 1
ATOM 690 N N . GLU A 1 105 ? -1.713 -1.288 -11.574 1.00 96.50 105 GLU A N 1
ATOM 691 C CA . GLU A 1 105 ? -0.281 -1.376 -11.305 1.00 96.50 105 GLU A CA 1
ATOM 692 C C . GLU A 1 105 ? 0.440 -0.060 -11.608 1.00 96.50 105 GLU A C 1
ATOM 694 O O . GLU A 1 105 ? 0.101 0.645 -12.559 1.00 96.50 105 GLU A O 1
ATOM 699 N N . ALA A 1 106 ? 1.482 0.226 -10.832 1.00 95.31 106 ALA A N 1
ATOM 700 C CA . ALA A 1 106 ? 2.483 1.240 -11.126 1.00 95.31 106 ALA A CA 1
ATOM 701 C C . ALA A 1 106 ? 3.878 0.645 -10.961 1.00 95.31 106 ALA A C 1
ATOM 703 O O . ALA A 1 106 ? 4.105 -0.162 -10.065 1.00 95.31 106 ALA A O 1
ATOM 704 N N . VAL A 1 107 ? 4.835 1.096 -11.763 1.00 93.25 107 VAL A N 1
ATOM 705 C CA . VAL A 1 107 ? 6.255 0.915 -11.442 1.00 93.25 107 VAL A CA 1
ATOM 706 C C . VAL A 1 107 ? 6.677 2.061 -10.534 1.00 93.25 107 VAL A C 1
ATOM 708 O O . VAL A 1 107 ? 6.602 3.227 -10.935 1.00 93.25 107 VAL A O 1
ATOM 711 N N . VAL A 1 108 ? 7.092 1.731 -9.315 1.00 91.19 108 VAL A N 1
ATOM 712 C CA . VAL A 1 108 ? 7.501 2.690 -8.287 1.00 91.19 108 VAL A CA 1
ATOM 713 C C . VAL A 1 108 ? 9.002 2.615 -8.042 1.00 91.19 108 VAL A C 1
ATOM 715 O O . VAL A 1 108 ? 9.631 1.585 -8.273 1.00 91.19 108 VAL A O 1
ATOM 718 N N . LEU A 1 109 ? 9.557 3.732 -7.580 1.00 88.00 109 LEU A N 1
ATOM 719 C CA . LEU A 1 109 ? 10.958 3.889 -7.207 1.00 88.00 109 LEU A CA 1
ATOM 720 C C . LEU A 1 109 ? 11.035 4.220 -5.711 1.00 88.00 109 LEU A C 1
ATOM 722 O O . LEU A 1 109 ? 10.289 5.085 -5.239 1.00 88.00 109 LEU A O 1
ATOM 726 N N . GLU A 1 110 ? 11.935 3.562 -4.978 1.00 82.94 110 GLU A N 1
ATOM 727 C CA . GLU A 1 110 ? 12.153 3.796 -3.540 1.00 82.94 110 GLU A CA 1
ATOM 728 C C . GLU A 1 110 ? 12.942 5.077 -3.225 1.00 82.94 110 GLU A C 1
ATOM 730 O O . GLU A 1 110 ? 13.073 5.466 -2.067 1.00 82.94 110 GLU A O 1
ATOM 735 N N . SER A 1 111 ? 13.442 5.794 -4.229 1.00 76.12 111 SER A N 1
ATOM 736 C CA . SER A 1 111 ? 14.090 7.089 -4.014 1.00 76.12 111 SER A CA 1
ATOM 737 C C . SER A 1 111 ? 13.133 8.257 -4.219 1.00 76.12 111 SER A C 1
ATOM 739 O O . SER A 1 111 ? 12.412 8.335 -5.212 1.00 76.12 111 SER A O 1
ATOM 741 N N . SER A 1 112 ? 13.181 9.207 -3.285 1.00 65.75 112 SER A N 1
ATOM 742 C CA . SER A 1 112 ? 12.529 10.517 -3.379 1.00 65.75 112 SER A CA 1
ATOM 743 C C . SER A 1 112 ? 13.392 11.580 -4.067 1.00 65.75 112 SER A C 1
ATOM 745 O O . SER A 1 112 ? 12.919 12.690 -4.296 1.00 65.75 112 SER A O 1
ATOM 747 N N . THR A 1 113 ? 14.654 11.274 -4.387 1.00 63.22 113 THR A N 1
ATOM 748 C CA . THR A 1 113 ? 15.601 12.214 -5.014 1.00 63.22 113 THR A CA 1
ATOM 749 C C . THR A 1 113 ? 15.723 12.023 -6.526 1.00 63.22 113 THR A C 1
ATOM 751 O O . THR A 1 113 ? 16.547 12.683 -7.156 1.00 63.22 113 THR A O 1
ATOM 754 N N . GLY A 1 114 ? 14.916 11.135 -7.119 1.00 60.62 114 GLY A N 1
ATOM 755 C CA . GLY A 1 114 ? 14.989 10.806 -8.546 1.00 60.62 114 GLY A CA 1
ATOM 756 C C . GLY A 1 114 ? 16.247 10.021 -8.926 1.00 60.62 114 GLY A C 1
ATOM 757 O O . GLY A 1 114 ? 16.595 9.950 -10.104 1.00 60.62 114 GLY A O 1
ATOM 758 N N . ASP A 1 115 ? 16.940 9.445 -7.940 1.00 67.31 115 ASP A N 1
ATOM 759 C CA . ASP A 1 115 ? 18.092 8.584 -8.175 1.00 67.31 115 ASP A CA 1
ATOM 760 C C . ASP A 1 115 ? 17.632 7.282 -8.837 1.00 67.31 115 ASP A C 1
ATOM 762 O O . ASP A 1 115 ? 17.023 6.420 -8.205 1.00 67.31 115 ASP A O 1
ATOM 766 N N . THR A 1 116 ? 17.927 7.141 -10.127 1.00 65.88 116 THR A N 1
ATOM 767 C CA . THR A 1 116 ? 17.563 5.967 -10.928 1.00 65.88 116 THR A CA 1
ATOM 768 C C . THR A 1 116 ? 18.329 4.705 -10.537 1.00 65.88 116 THR A C 1
ATOM 770 O O . THR A 1 116 ? 18.041 3.646 -11.083 1.00 65.88 116 THR A O 1
ATOM 773 N N . SER A 1 117 ? 19.323 4.806 -9.648 1.00 67.94 117 SER A N 1
ATOM 774 C CA . SER A 1 117 ? 19.987 3.641 -9.054 1.00 67.94 117 SER A CA 1
ATOM 775 C C . SER A 1 117 ? 19.213 3.045 -7.878 1.00 67.94 117 SER A C 1
ATOM 777 O O . SER A 1 117 ? 19.566 1.968 -7.404 1.00 67.94 117 SER A O 1
ATOM 779 N N . ALA A 1 118 ? 18.157 3.722 -7.419 1.00 75.44 118 ALA A N 1
ATOM 780 C CA . ALA A 1 118 ? 17.306 3.199 -6.372 1.00 75.44 118 ALA A CA 1
ATOM 781 C C . ALA A 1 118 ? 16.474 2.013 -6.851 1.00 75.44 118 ALA A C 1
ATOM 783 O O . ALA A 1 118 ? 16.164 1.844 -8.033 1.00 75.44 118 ALA A O 1
ATOM 784 N N . ASP A 1 119 ? 16.089 1.203 -5.879 1.00 83.50 119 ASP A N 1
ATOM 785 C CA . ASP A 1 119 ? 15.301 0.017 -6.114 1.00 83.50 119 ASP A CA 1
ATOM 786 C C . ASP A 1 119 ? 13.930 0.371 -6.689 1.00 83.50 119 ASP A C 1
ATOM 788 O O . ASP A 1 119 ? 13.251 1.300 -6.238 1.00 83.50 119 ASP A O 1
ATOM 792 N N . SER A 1 120 ? 13.544 -0.371 -7.726 1.00 88.38 120 SER A N 1
ATOM 793 C CA . SER A 1 120 ? 12.243 -0.246 -8.366 1.00 88.38 120 SER A CA 1
ATOM 794 C C . SER A 1 120 ? 11.541 -1.591 -8.431 1.00 88.38 120 SER A C 1
ATOM 796 O O . SER A 1 120 ? 12.160 -2.652 -8.537 1.00 88.38 120 SER A O 1
ATOM 798 N N . TYR A 1 121 ? 10.222 -1.530 -8.339 1.00 90.88 121 TYR A N 1
ATOM 799 C CA . TYR A 1 121 ? 9.339 -2.680 -8.440 1.00 90.88 121 TYR A CA 1
ATOM 800 C C . TYR A 1 121 ? 7.970 -2.242 -8.914 1.00 90.88 121 TYR A C 1
ATOM 802 O O . TYR A 1 121 ? 7.604 -1.065 -8.898 1.00 90.88 121 TYR A O 1
ATOM 810 N N . ARG A 1 122 ? 7.193 -3.225 -9.348 1.00 93.75 122 ARG A N 1
ATOM 811 C CA . ARG A 1 122 ? 5.809 -3.015 -9.738 1.00 93.75 122 ARG A CA 1
ATOM 812 C C . ARG A 1 122 ? 4.922 -3.219 -8.520 1.00 93.75 122 ARG A C 1
ATOM 814 O O . ARG A 1 122 ? 4.991 -4.253 -7.864 1.00 93.75 122 ARG A O 1
ATOM 821 N N . LEU A 1 123 ? 4.097 -2.227 -8.232 1.00 94.88 123 LEU A N 1
ATOM 822 C CA . LEU A 1 123 ? 3.213 -2.170 -7.084 1.00 94.88 123 LEU A CA 1
ATOM 823 C C . LEU A 1 123 ? 1.762 -2.064 -7.548 1.00 94.88 123 LEU A C 1
ATOM 825 O O . LEU A 1 123 ? 1.416 -1.212 -8.367 1.00 94.88 123 LEU A O 1
ATOM 829 N N . LYS A 1 124 ? 0.904 -2.904 -6.979 1.00 96.81 124 LYS A N 1
ATOM 830 C CA . LYS A 1 124 ? -0.546 -2.872 -7.151 1.00 96.81 124 LYS A CA 1
ATOM 831 C C . LYS A 1 124 ? -1.188 -2.717 -5.785 1.00 96.81 124 LYS A C 1
ATOM 833 O O . LYS A 1 124 ? -1.043 -3.598 -4.945 1.00 96.81 124 LYS A O 1
ATOM 838 N N . VAL A 1 125 ? -1.912 -1.626 -5.557 1.00 97.44 125 VAL A N 1
ATOM 839 C CA . VAL A 1 125 ? -2.705 -1.492 -4.329 1.00 97.44 125 VAL A CA 1
ATOM 840 C C . VAL A 1 125 ? -4.027 -2.210 -4.544 1.00 97.44 125 VAL A C 1
ATOM 842 O O . VAL A 1 125 ? -4.849 -1.770 -5.346 1.00 97.44 125 VAL A O 1
ATOM 845 N N . ASP A 1 126 ? -4.217 -3.322 -3.843 1.00 97.19 126 ASP A N 1
ATOM 846 C CA . ASP A 1 126 ? -5.415 -4.154 -3.954 1.00 97.19 126 ASP A CA 1
ATOM 847 C C . ASP A 1 126 ? -6.604 -3.501 -3.246 1.00 97.19 126 ASP A C 1
ATOM 849 O O . ASP A 1 126 ? -7.735 -3.564 -3.728 1.00 97.19 126 ASP A O 1
ATOM 853 N N . GLY A 1 127 ? -6.347 -2.813 -2.131 1.00 96.81 127 GLY A N 1
ATOM 854 C CA . GLY A 1 127 ? -7.370 -2.027 -1.462 1.00 96.81 127 GLY A CA 1
ATOM 855 C C . GLY A 1 127 ? -6.958 -1.468 -0.108 1.00 96.81 127 GLY A C 1
ATOM 856 O O . GLY A 1 127 ? -5.919 -1.807 0.459 1.00 96.81 127 GLY A O 1
ATOM 857 N N . LEU A 1 128 ? -7.837 -0.610 0.408 1.00 96.88 128 LEU A N 1
ATOM 858 C CA . LEU A 1 128 ? -7.791 -0.067 1.758 1.00 96.88 128 LEU A CA 1
ATOM 859 C C . LEU A 1 128 ? -9.109 -0.408 2.461 1.00 96.88 128 LEU A C 1
ATOM 861 O O . LEU A 1 128 ? -10.160 0.165 2.161 1.00 96.88 128 LEU A O 1
ATOM 865 N N . GLU A 1 129 ? -9.056 -1.372 3.372 1.00 96.12 129 GLU A N 1
ATOM 866 C CA . GLU A 1 129 ? -10.227 -1.916 4.060 1.00 96.12 129 GLU A CA 1
ATOM 867 C C . GLU A 1 129 ? -10.234 -1.499 5.526 1.00 96.12 129 GLU A C 1
ATOM 869 O O . GLU A 1 129 ? -9.184 -1.435 6.156 1.00 96.12 129 GLU A O 1
ATOM 874 N N . VAL A 1 130 ? -11.413 -1.244 6.096 1.00 95.94 130 VAL A N 1
ATOM 875 C CA . VAL A 1 130 ? -11.538 -1.061 7.547 1.00 95.94 130 VAL A CA 1
ATOM 876 C C . VAL A 1 130 ? -11.435 -2.432 8.210 1.00 95.94 130 VAL A C 1
ATOM 878 O O . VAL A 1 130 ? -12.174 -3.350 7.859 1.00 95.94 130 VAL A O 1
ATOM 881 N N . ALA A 1 131 ? -10.528 -2.560 9.171 1.00 95.31 131 ALA A N 1
ATOM 882 C CA . ALA A 1 131 ? -10.341 -3.782 9.931 1.00 95.31 131 ALA A CA 1
ATOM 883 C C . ALA A 1 131 ? -11.566 -4.085 10.819 1.00 95.31 131 ALA A C 1
ATOM 885 O O . ALA A 1 131 ? -12.214 -3.155 11.317 1.00 95.31 131 ALA A O 1
ATOM 886 N N . PRO A 1 132 ? -11.886 -5.369 11.058 1.00 94.94 132 PRO A N 1
ATOM 887 C CA . PRO A 1 132 ? -12.992 -5.748 11.929 1.00 94.94 132 PRO A CA 1
ATOM 888 C C . PRO A 1 132 ? -12.704 -5.382 13.388 1.00 94.94 132 PRO A C 1
ATOM 890 O O . PRO A 1 132 ? -11.555 -5.294 13.813 1.00 94.94 132 PRO A O 1
ATOM 893 N N . ASP A 1 133 ? -13.755 -5.253 14.200 1.00 94.06 133 ASP A N 1
ATOM 894 C CA . ASP A 1 133 ? -13.625 -4.857 15.610 1.00 94.06 133 ASP A CA 1
ATOM 895 C C . ASP A 1 133 ? -12.765 -5.818 16.457 1.00 94.06 133 ASP A C 1
ATOM 897 O O . ASP A 1 133 ? -12.228 -5.419 17.490 1.00 94.06 133 ASP A O 1
ATOM 901 N N . SER A 1 134 ? -12.570 -7.061 16.007 1.00 93.06 134 SER A N 1
ATOM 902 C CA . SER A 1 134 ? -11.713 -8.048 16.674 1.00 93.06 134 SER A CA 1
ATOM 903 C C . SER A 1 134 ? -10.245 -7.626 16.779 1.00 93.06 134 SER A C 1
ATOM 905 O O . SER A 1 134 ? -9.523 -8.194 17.592 1.00 93.06 134 SER A O 1
ATOM 907 N N . VAL A 1 135 ? -9.780 -6.655 15.981 1.00 93.31 135 VAL A N 1
ATOM 908 C CA . VAL A 1 135 ? -8.387 -6.183 16.059 1.00 93.31 135 VAL A CA 1
ATOM 909 C C . VAL A 1 135 ? -8.113 -5.338 17.301 1.00 93.31 135 VAL A C 1
ATOM 911 O O . VAL A 1 135 ? -6.968 -5.257 17.739 1.00 93.31 135 VAL A O 1
ATOM 914 N N . TYR A 1 136 ? -9.138 -4.712 17.891 1.00 92.44 136 TYR A N 1
ATOM 915 C CA . TYR A 1 136 ? -8.984 -3.840 19.058 1.00 92.44 136 TYR A CA 1
ATOM 916 C C . TYR A 1 136 ? -8.788 -4.659 20.333 1.00 92.44 136 TYR A C 1
ATOM 918 O O . TYR A 1 136 ? -9.697 -4.837 21.143 1.00 92.44 136 TYR A O 1
ATOM 926 N N . THR A 1 137 ? -7.572 -5.156 20.518 1.00 88.25 137 THR A N 1
ATOM 927 C CA . THR A 1 137 ? -7.156 -5.905 21.703 1.00 88.25 137 THR A CA 1
ATOM 928 C C . THR A 1 137 ? -5.986 -5.206 22.396 1.00 88.25 137 THR A C 1
ATOM 930 O O . THR A 1 137 ? -5.259 -4.405 21.802 1.00 88.25 137 THR A O 1
ATOM 933 N N . GLY A 1 138 ? -5.829 -5.453 23.700 1.00 86.56 138 GLY A N 1
ATOM 934 C CA . GLY A 1 138 ? -4.755 -4.860 24.501 1.00 86.56 138 GLY A CA 1
ATOM 935 C C . GLY A 1 138 ? -4.737 -3.327 24.440 1.00 86.56 138 GLY A C 1
ATOM 936 O O . GLY A 1 138 ? -5.682 -2.660 24.875 1.00 86.56 138 GLY A O 1
ATOM 937 N N . ASN A 1 139 ? -3.648 -2.772 23.901 1.00 86.50 139 ASN A N 1
ATOM 938 C CA . ASN A 1 139 ? -3.400 -1.329 23.808 1.00 86.50 139 ASN A CA 1
ATOM 939 C C . ASN A 1 139 ? -4.033 -0.666 22.571 1.00 86.50 139 ASN A C 1
ATOM 941 O O . ASN A 1 139 ? -4.047 0.564 22.476 1.00 86.50 139 ASN A O 1
ATOM 945 N N . LEU A 1 140 ? -4.578 -1.441 21.627 1.00 91.25 140 LEU A N 1
ATOM 946 C CA . LEU A 1 140 ? -5.240 -0.897 20.446 1.00 91.25 140 LEU A CA 1
ATOM 947 C C . LEU A 1 140 ? -6.695 -0.549 20.779 1.00 91.25 140 LEU A C 1
ATOM 949 O O . LEU A 1 140 ? -7.550 -1.421 20.897 1.00 91.25 140 LEU A O 1
ATOM 953 N N . LYS A 1 141 ? -6.977 0.744 20.968 1.00 92.44 141 LYS A N 1
ATOM 954 C CA . LYS A 1 141 ? -8.304 1.242 21.376 1.00 92.44 141 LYS A CA 1
ATOM 955 C C . LYS A 1 141 ? -9.079 1.838 20.203 1.00 92.44 141 LYS A C 1
ATOM 957 O O . LYS A 1 141 ? -8.517 2.623 19.437 1.00 92.44 141 LYS A O 1
ATOM 962 N N . LYS A 1 142 ? -10.377 1.534 20.119 1.00 92.31 142 LYS A N 1
ATOM 963 C CA . LYS A 1 142 ? -11.290 2.027 19.069 1.00 92.31 142 LYS A CA 1
ATOM 964 C C . LYS A 1 142 ? -11.497 3.547 19.107 1.00 92.31 142 LYS A C 1
ATOM 966 O O . LYS A 1 142 ? -11.640 4.181 18.068 1.00 92.31 142 LYS A O 1
ATOM 971 N N . GLU A 1 143 ? -11.405 4.161 20.286 1.00 92.31 143 GLU A N 1
ATOM 972 C CA . GLU A 1 143 ? -11.430 5.626 20.478 1.00 92.31 143 GLU A CA 1
ATOM 973 C C . GLU A 1 143 ? -10.252 6.371 19.816 1.00 92.31 143 GLU A C 1
ATOM 975 O O . GLU A 1 143 ? -10.296 7.588 19.615 1.00 92.31 143 GLU A O 1
ATOM 980 N N . ASN A 1 144 ? -9.188 5.650 19.447 1.00 92.94 144 ASN A N 1
ATOM 981 C CA . ASN A 1 144 ? -8.069 6.201 18.685 1.00 92.94 144 ASN A CA 1
ATOM 982 C C . ASN A 1 144 ? -8.297 6.157 17.169 1.00 92.94 144 ASN A C 1
ATOM 984 O O . ASN A 1 144 ? -7.388 6.493 16.416 1.00 92.94 144 ASN A O 1
ATOM 988 N N . GLY A 1 145 ? -9.514 5.816 16.745 1.00 94.62 145 GLY A N 1
ATOM 989 C CA . GLY A 1 145 ? -9.956 5.834 15.360 1.00 94.62 145 GLY A CA 1
ATOM 990 C C . GLY A 1 145 ? -9.900 4.462 14.681 1.00 94.62 145 GLY A C 1
ATOM 991 O O . GLY A 1 145 ? -9.351 3.510 15.253 1.00 94.62 145 GLY A O 1
ATOM 992 N N . PRO A 1 146 ? -10.500 4.352 13.480 1.00 95.88 146 PRO A N 1
ATOM 993 C CA . PRO A 1 146 ? -10.534 3.119 12.711 1.00 95.88 146 PRO A CA 1
ATOM 994 C C . PRO A 1 146 ? -9.135 2.618 12.345 1.00 95.88 146 PRO A C 1
ATOM 996 O O . PRO A 1 146 ? -8.240 3.390 11.989 1.00 95.88 146 PRO A O 1
ATOM 999 N N . VAL A 1 147 ? -8.978 1.301 12.408 1.00 96.19 147 VAL A N 1
ATOM 1000 C CA . VAL A 1 147 ? -7.833 0.570 11.871 1.00 96.19 147 VAL A CA 1
ATOM 1001 C C . VAL A 1 147 ? -8.140 0.188 10.428 1.00 96.19 147 VAL A C 1
ATOM 1003 O O . VAL A 1 147 ? -9.255 -0.230 10.122 1.00 96.19 147 VAL A O 1
ATOM 1006 N N . TYR A 1 148 ? -7.156 0.339 9.554 1.00 96.75 148 TYR A N 1
ATOM 1007 C CA . TYR A 1 148 ? -7.221 -0.004 8.146 1.00 96.75 148 TYR A CA 1
ATOM 1008 C C . TYR A 1 148 ? -6.176 -1.059 7.808 1.00 96.75 148 TYR A C 1
ATOM 1010 O O . TYR A 1 148 ? -5.032 -0.966 8.258 1.00 96.75 148 TYR A O 1
ATOM 1018 N N . PHE A 1 149 ? -6.576 -2.013 6.976 1.00 96.38 149 PHE A N 1
ATOM 1019 C CA . PHE A 1 149 ? -5.698 -2.944 6.286 1.00 96.38 149 PHE A CA 1
ATOM 1020 C C . PHE A 1 149 ? -5.444 -2.420 4.877 1.00 96.38 149 PHE A C 1
ATOM 1022 O O . PHE A 1 149 ? -6.356 -2.330 4.051 1.00 96.38 149 PHE A O 1
ATOM 1029 N N . LEU A 1 150 ? -4.198 -2.045 4.627 1.00 96.19 150 LEU A N 1
ATOM 1030 C CA . LEU A 1 150 ? -3.684 -1.667 3.327 1.00 96.19 150 LEU A CA 1
ATOM 1031 C C . LEU A 1 150 ? -3.098 -2.912 2.666 1.00 96.19 150 LEU A C 1
ATOM 1033 O O . LEU A 1 150 ? -2.021 -3.361 3.047 1.00 96.19 150 LEU A O 1
ATOM 1037 N N . LYS A 1 151 ? -3.809 -3.462 1.685 1.00 96.00 151 LYS A N 1
ATOM 1038 C CA . LYS A 1 151 ? -3.399 -4.671 0.965 1.00 96.00 151 LYS A CA 1
ATOM 1039 C C . LYS A 1 151 ? -2.785 -4.300 -0.372 1.00 96.00 151 LYS A C 1
ATOM 1041 O O . LYS A 1 151 ? -3.314 -3.443 -1.088 1.00 96.00 151 LYS A O 1
ATOM 1046 N N . TYR A 1 152 ? -1.692 -4.958 -0.718 1.00 96.75 152 TYR A N 1
ATOM 1047 C CA . TYR A 1 152 ? -1.009 -4.735 -1.979 1.00 96.75 152 TYR A CA 1
ATOM 1048 C C . TYR A 1 152 ? -0.361 -6.012 -2.499 1.00 96.75 152 TYR A C 1
ATOM 1050 O O . TYR A 1 152 ? -0.089 -6.958 -1.766 1.00 96.75 152 TYR A O 1
ATOM 1058 N N . THR A 1 153 ? -0.069 -6.002 -3.790 1.00 96.19 153 THR A N 1
ATOM 1059 C CA . THR A 1 153 ? 0.760 -6.996 -4.453 1.00 96.19 153 THR A CA 1
ATOM 1060 C C . THR A 1 153 ? 1.985 -6.281 -4.995 1.00 96.19 153 THR A C 1
ATOM 1062 O O . THR A 1 153 ? 1.861 -5.254 -5.669 1.00 96.19 153 THR A O 1
ATOM 1065 N N . VAL A 1 154 ? 3.165 -6.823 -4.724 1.00 94.31 154 VAL A N 1
ATOM 1066 C CA . VAL A 1 154 ? 4.414 -6.351 -5.311 1.00 94.31 154 VAL A CA 1
ATOM 1067 C C . VAL A 1 154 ? 4.970 -7.391 -6.260 1.00 94.31 154 VAL A C 1
ATOM 1069 O O . VAL A 1 154 ? 4.798 -8.581 -6.036 1.00 94.31 154 VAL A O 1
ATOM 1072 N N . THR A 1 155 ? 5.616 -6.945 -7.330 1.00 93.62 155 THR A N 1
ATOM 1073 C CA . THR A 1 155 ? 6.314 -7.808 -8.284 1.00 93.62 155 THR A CA 1
ATOM 1074 C C . THR A 1 155 ? 7.743 -7.325 -8.450 1.00 93.62 155 THR A C 1
ATOM 1076 O O . THR A 1 155 ? 7.972 -6.143 -8.725 1.00 93.62 155 THR A O 1
ATOM 1079 N N . ASN A 1 156 ? 8.701 -8.240 -8.302 1.00 91.50 156 ASN A N 1
ATOM 1080 C CA . ASN A 1 156 ? 10.104 -7.951 -8.565 1.00 91.50 156 ASN A CA 1
ATOM 1081 C C . ASN A 1 156 ? 10.312 -7.797 -10.077 1.00 91.50 156 ASN A C 1
ATOM 1083 O O . ASN A 1 156 ? 10.058 -8.733 -10.827 1.00 91.50 156 ASN A O 1
ATOM 1087 N N . ILE A 1 157 ? 10.792 -6.642 -10.535 1.00 90.56 157 ILE A N 1
ATOM 1088 C CA . ILE A 1 157 ? 11.062 -6.380 -11.964 1.00 90.56 157 ILE A CA 1
ATOM 1089 C C . ILE A 1 157 ? 12.561 -6.252 -12.266 1.00 90.56 157 ILE A C 1
ATOM 1091 O O . ILE A 1 157 ? 12.946 -5.702 -13.292 1.00 90.56 157 ILE A O 1
ATOM 1095 N N . GLY A 1 158 ? 13.412 -6.753 -11.369 1.00 81.50 158 GLY A N 1
ATOM 1096 C CA . GLY A 1 158 ? 14.859 -6.566 -11.447 1.00 81.50 158 GLY A CA 1
ATOM 1097 C C . GLY A 1 158 ? 15.329 -5.423 -10.559 1.00 81.50 158 GLY A C 1
ATOM 1098 O O . GLY A 1 158 ? 16.001 -4.513 -11.040 1.00 81.50 158 GLY A O 1
ATOM 1099 N N . LYS A 1 159 ? 14.953 -5.479 -9.271 1.00 70.81 159 LYS A N 1
ATOM 1100 C CA . LYS A 1 159 ? 15.456 -4.593 -8.208 1.00 70.81 159 LYS A CA 1
ATOM 1101 C C . LYS A 1 159 ? 16.978 -4.377 -8.361 1.00 70.81 159 LYS A C 1
ATOM 1103 O O . LYS A 1 159 ? 17.709 -5.330 -8.623 1.00 70.81 159 LYS A O 1
ATOM 1108 N N . ALA A 1 160 ? 17.438 -3.128 -8.249 1.00 58.94 160 ALA A N 1
ATOM 1109 C CA . ALA A 1 160 ? 18.805 -2.726 -8.595 1.00 58.94 160 ALA A CA 1
ATOM 1110 C C . ALA A 1 160 ? 19.854 -3.119 -7.530 1.00 58.94 160 ALA A C 1
ATOM 1112 O O . ALA A 1 160 ? 21.044 -3.203 -7.838 1.00 58.94 160 ALA A O 1
ATOM 1113 N N . GLY A 1 161 ? 19.430 -3.368 -6.288 1.00 61.94 161 GLY A N 1
ATOM 1114 C CA . GLY A 1 161 ? 20.276 -3.777 -5.169 1.00 61.94 161 GLY A CA 1
ATOM 1115 C C . GLY A 1 161 ? 20.551 -5.285 -5.081 1.00 61.94 161 GLY A C 1
ATOM 1116 O O . GLY A 1 161 ? 19.773 -6.120 -5.530 1.00 61.94 161 GLY A O 1
ATOM 1117 N N . SER A 1 162 ? 21.658 -5.653 -4.428 1.00 57.44 162 SER A N 1
ATOM 1118 C CA . SER A 1 162 ? 22.113 -7.042 -4.231 1.00 57.44 162 SER A CA 1
ATOM 1119 C C . SER A 1 162 ? 21.467 -7.766 -3.034 1.00 57.44 162 SER A C 1
ATOM 1121 O O . SER A 1 162 ? 22.079 -8.670 -2.467 1.00 57.44 162 SER A O 1
ATOM 1123 N N . GLY A 1 163 ? 20.298 -7.316 -2.577 1.00 69.94 163 GLY A N 1
ATOM 1124 C CA . GLY A 1 163 ? 19.610 -7.865 -1.404 1.00 69.94 163 GLY A CA 1
ATOM 1125 C C . GLY A 1 163 ? 18.444 -8.771 -1.784 1.00 69.94 163 GLY A C 1
ATOM 1126 O O . GLY A 1 163 ? 17.889 -8.634 -2.874 1.00 69.94 163 GLY A O 1
ATOM 1127 N N . SER A 1 164 ? 18.041 -9.649 -0.862 1.00 82.50 164 SER A N 1
ATOM 1128 C CA . SER A 1 164 ? 16.767 -10.362 -0.974 1.00 82.50 164 SER A CA 1
ATOM 1129 C C . SER A 1 164 ? 15.614 -9.358 -1.076 1.00 82.50 164 SER A C 1
ATOM 1131 O O . SER A 1 164 ? 15.689 -8.227 -0.575 1.00 82.50 164 SER A O 1
ATOM 1133 N N . PHE A 1 165 ? 14.551 -9.752 -1.765 1.00 87.12 165 PHE A N 1
ATOM 1134 C CA . PHE A 1 165 ? 13.365 -8.927 -1.936 1.00 87.12 165 PHE A CA 1
ATOM 1135 C C . PHE A 1 165 ? 12.125 -9.770 -1.709 1.00 87.12 165 PHE A C 1
ATOM 1137 O O . PHE A 1 165 ? 11.965 -10.795 -2.352 1.00 87.12 165 PHE A O 1
ATOM 1144 N N . ASP A 1 166 ? 11.249 -9.324 -0.826 1.00 89.31 166 ASP A N 1
ATOM 1145 C CA . ASP A 1 166 ? 9.976 -9.965 -0.503 1.00 89.31 166 ASP A CA 1
ATOM 1146 C C . ASP A 1 166 ? 8.873 -8.898 -0.399 1.00 89.31 166 ASP A C 1
ATOM 1148 O O . ASP A 1 166 ? 9.122 -7.700 -0.581 1.00 89.31 166 ASP A O 1
ATOM 1152 N N . ALA A 1 167 ? 7.631 -9.302 -0.126 1.00 87.81 167 ALA A N 1
ATOM 1153 C CA . ALA A 1 167 ? 6.525 -8.350 -0.055 1.00 87.81 167 ALA A CA 1
ATOM 1154 C C . ALA A 1 167 ? 6.573 -7.436 1.182 1.00 87.81 167 ALA A C 1
ATOM 1156 O O . ALA A 1 167 ? 6.050 -6.314 1.144 1.00 87.81 167 ALA A O 1
ATOM 1157 N N . SER A 1 168 ? 7.232 -7.884 2.254 1.00 84.06 168 SER A N 1
ATOM 1158 C CA . SER A 1 168 ? 7.452 -7.101 3.474 1.00 84.06 168 SER A CA 1
ATOM 1159 C C . SER A 1 168 ? 8.446 -5.947 3.254 1.00 84.06 168 SER A C 1
ATOM 1161 O O . SER A 1 168 ? 8.345 -4.894 3.887 1.00 84.06 168 SER A O 1
ATOM 1163 N N . SER A 1 169 ? 9.349 -6.096 2.278 1.00 79.75 169 SER A N 1
ATOM 1164 C CA . SER A 1 169 ? 10.397 -5.124 1.940 1.00 79.75 169 SER A CA 1
ATOM 1165 C C . SER A 1 169 ? 9.857 -3.776 1.437 1.00 79.75 169 SER A C 1
ATOM 1167 O O . SER A 1 169 ? 10.559 -2.771 1.491 1.00 79.75 169 SER A O 1
ATOM 1169 N N . VAL A 1 170 ? 8.607 -3.735 0.966 1.00 73.94 170 VAL A N 1
ATOM 1170 C CA . VAL A 1 170 ? 7.985 -2.579 0.291 1.00 73.94 170 VAL A CA 1
ATOM 1171 C C . VAL A 1 170 ? 7.712 -1.392 1.221 1.00 73.94 170 VAL A C 1
ATOM 1173 O O . VAL A 1 170 ? 7.516 -0.266 0.758 1.00 73.94 170 VAL A O 1
ATOM 1176 N N . ASN A 1 171 ? 7.664 -1.589 2.541 1.00 66.81 171 ASN A N 1
ATOM 1177 C CA . ASN A 1 171 ? 7.150 -0.551 3.432 1.00 66.81 171 ASN A CA 1
ATOM 1178 C C . ASN A 1 171 ? 8.156 -0.063 4.483 1.00 66.81 171 ASN A C 1
ATOM 1180 O O . ASN A 1 171 ? 8.045 -0.328 5.683 1.00 66.81 171 ASN A O 1
ATOM 1184 N N . SER A 1 172 ? 9.024 0.834 4.014 1.00 66.75 172 SER A N 1
ATOM 1185 C CA . SER A 1 172 ? 9.717 1.854 4.815 1.00 66.75 172 SER A CA 1
ATOM 1186 C C . SER A 1 172 ? 8.883 3.147 4.948 1.00 66.75 172 SER A C 1
ATOM 1188 O O . SER A 1 172 ? 9.374 4.239 4.682 1.00 66.75 172 SER A O 1
ATOM 1190 N N . PHE A 1 173 ? 7.595 3.052 5.310 1.00 73.31 173 PHE A N 1
ATOM 1191 C CA . PHE A 1 173 ? 6.643 4.184 5.399 1.00 73.31 173 PHE A CA 1
ATOM 1192 C C . PHE A 1 173 ? 6.347 4.913 4.074 1.00 73.31 173 PHE A C 1
ATOM 1194 O O . PHE A 1 173 ? 5.871 6.049 4.073 1.00 73.31 173 PHE A O 1
ATOM 1201 N N . MET A 1 174 ? 6.605 4.274 2.934 1.00 87.12 174 MET A N 1
ATOM 1202 C CA . MET A 1 174 ? 6.486 4.917 1.622 1.00 87.12 174 MET A CA 1
ATOM 1203 C C . MET A 1 174 ? 5.072 4.827 1.045 1.00 87.12 174 MET A C 1
ATOM 1205 O O . MET A 1 174 ? 4.587 5.804 0.473 1.00 87.12 174 MET A O 1
ATOM 1209 N N . LEU A 1 175 ? 4.400 3.689 1.243 1.00 92.44 175 LEU A N 1
ATOM 1210 C CA . LEU A 1 175 ? 3.001 3.471 0.885 1.00 92.44 175 LEU A CA 1
ATOM 1211 C C . LEU A 1 175 ? 2.121 3.684 2.121 1.00 92.44 175 LEU A C 1
ATOM 1213 O O . LEU A 1 175 ? 2.178 2.896 3.062 1.00 92.44 175 LEU A O 1
ATOM 1217 N N . ILE A 1 176 ? 1.328 4.754 2.140 1.00 93.44 176 ILE A N 1
ATOM 1218 C CA . ILE A 1 176 ? 0.544 5.159 3.316 1.00 93.44 176 ILE A CA 1
ATOM 1219 C C . ILE A 1 176 ? -0.881 5.574 2.935 1.00 93.44 176 ILE A C 1
ATOM 1221 O O . ILE A 1 176 ? -1.105 6.037 1.815 1.00 93.44 176 ILE A O 1
ATOM 1225 N N . PRO A 1 177 ? -1.860 5.481 3.852 1.00 94.94 177 PRO A N 1
ATOM 1226 C CA . PRO A 1 177 ? -3.169 6.087 3.641 1.00 94.94 177 PRO A CA 1
ATOM 1227 C C . PRO A 1 177 ? -3.042 7.598 3.404 1.00 94.94 177 PRO A C 1
ATOM 1229 O O . PRO A 1 177 ? -2.303 8.291 4.108 1.00 94.94 177 PRO A O 1
ATOM 1232 N N . GLN A 1 178 ? -3.783 8.130 2.434 1.00 94.56 178 GLN A N 1
ATOM 1233 C CA . GLN A 1 178 ? -3.794 9.558 2.148 1.00 94.56 178 GLN A CA 1
ATOM 1234 C C . GLN A 1 178 ? -4.680 10.292 3.159 1.00 94.56 178 GLN A C 1
ATOM 1236 O O . GLN A 1 178 ? -5.908 10.307 3.068 1.00 94.56 178 GLN A O 1
ATOM 1241 N N . LEU A 1 179 ? -4.033 10.919 4.135 1.00 93.50 179 LEU A N 1
ATOM 1242 C CA . LEU A 1 179 ? -4.702 11.661 5.197 1.00 93.50 179 LEU A CA 1
ATOM 1243 C C . LEU A 1 179 ? -5.214 13.019 4.698 1.00 93.50 179 LEU A C 1
ATOM 1245 O O . LEU A 1 179 ? -4.522 13.743 3.980 1.00 93.50 179 LEU A O 1
ATOM 1249 N N . LYS A 1 180 ? -6.428 13.383 5.114 1.00 91.44 180 LYS A N 1
ATOM 1250 C CA . LYS A 1 180 ? -7.030 14.704 4.884 1.00 91.44 180 LYS A CA 1
ATOM 1251 C C . LYS A 1 180 ? -6.697 15.665 6.029 1.00 91.44 180 LYS A C 1
ATOM 1253 O O . LYS A 1 180 ? -6.202 15.267 7.083 1.00 91.44 180 LYS A O 1
ATOM 1258 N N . ALA A 1 181 ? -7.007 16.946 5.836 1.00 90.38 181 ALA A N 1
ATOM 1259 C CA . ALA A 1 181 ? -6.862 17.954 6.883 1.00 90.38 181 ALA A CA 1
ATOM 1260 C C . ALA A 1 181 ? -7.606 17.530 8.166 1.00 90.38 181 ALA A C 1
ATOM 1262 O O . ALA A 1 181 ? -8.765 17.119 8.116 1.00 90.38 181 ALA A O 1
ATOM 1263 N N . GLY A 1 182 ? -6.921 17.620 9.309 1.00 91.31 182 GLY A N 1
ATOM 1264 C CA . GLY A 1 182 ? -7.455 17.206 10.610 1.00 91.31 182 GLY A CA 1
ATOM 1265 C C . GLY A 1 182 ? -7.379 15.702 10.900 1.00 91.31 182 GLY A C 1
ATOM 1266 O O . GLY A 1 182 ? -7.871 15.275 11.944 1.00 91.31 182 GLY A O 1
ATOM 1267 N N . GLN A 1 183 ? -6.769 14.904 10.018 1.00 94.69 183 GLN A N 1
ATOM 1268 C CA . GLN A 1 183 ? -6.502 13.487 10.265 1.00 94.69 183 GLN A CA 1
ATOM 1269 C C . GLN A 1 183 ? -5.051 13.259 10.681 1.00 94.69 183 GLN A C 1
ATOM 1271 O O . GLN A 1 183 ? -4.138 13.922 10.191 1.00 94.69 183 GLN A O 1
ATOM 1276 N N . SER A 1 184 ? -4.833 12.274 11.546 1.00 93.69 184 SER A N 1
ATOM 1277 C CA . SER A 1 184 ? -3.511 11.730 11.852 1.00 93.69 184 SER A CA 1
ATOM 1278 C C . SER A 1 184 ? -3.530 10.214 11.702 1.00 93.69 184 SER A C 1
ATOM 1280 O O . SER A 1 184 ? -4.527 9.565 12.000 1.00 93.69 184 SER A O 1
ATOM 1282 N N . GLY A 1 185 ? -2.437 9.640 11.210 1.00 92.19 185 GLY A N 1
ATOM 1283 C CA . GLY A 1 185 ? -2.309 8.206 10.975 1.00 92.19 185 GLY A CA 1
ATOM 1284 C C . GLY A 1 185 ? -1.041 7.674 11.618 1.00 92.19 185 GLY A C 1
ATOM 1285 O O . GLY A 1 185 ? -0.013 8.348 11.609 1.00 92.19 185 GLY A O 1
ATOM 1286 N N . LYS A 1 186 ? -1.109 6.464 12.170 1.00 92.50 186 LYS A N 1
ATOM 1287 C CA . LYS A 1 186 ? 0.063 5.728 12.650 1.00 92.50 186 LYS A CA 1
ATOM 1288 C C . LYS A 1 186 ? 0.087 4.338 12.030 1.00 92.50 186 LYS A C 1
ATOM 1290 O O . LYS A 1 186 ? -0.941 3.660 12.023 1.00 92.50 186 LYS A O 1
ATOM 1295 N N . LYS A 1 187 ? 1.255 3.923 11.540 1.00 92.25 187 LYS A N 1
ATOM 1296 C CA . LYS A 1 187 ? 1.516 2.524 11.191 1.00 92.25 187 LYS A CA 1
ATOM 1297 C C . LYS A 1 187 ? 1.546 1.715 12.488 1.00 92.25 187 LYS A C 1
ATOM 1299 O O . LYS A 1 187 ? 2.177 2.143 13.457 1.00 92.25 187 LYS A O 1
ATOM 1304 N N . LEU A 1 188 ? 0.835 0.598 12.536 1.00 91.38 188 LEU A N 1
ATOM 1305 C CA . LEU A 1 188 ? 0.922 -0.346 13.643 1.00 91.38 188 LEU A CA 1
ATOM 1306 C C . LEU A 1 188 ? 1.997 -1.373 13.300 1.00 91.38 188 LEU A C 1
ATOM 1308 O O . LEU A 1 188 ? 1.977 -1.940 12.215 1.00 91.38 188 LEU A O 1
ATOM 1312 N N . LEU A 1 189 ? 2.940 -1.577 14.216 1.00 86.00 189 LEU A N 1
ATOM 1313 C CA . LEU A 1 189 ? 3.970 -2.604 14.082 1.00 86.00 189 LEU A CA 1
ATOM 1314 C C . LEU A 1 189 ? 3.526 -3.874 14.815 1.00 86.00 189 LEU A C 1
ATOM 1316 O O . LEU A 1 189 ? 2.877 -3.789 15.860 1.00 86.00 189 LEU A O 1
ATOM 1320 N N . GLY A 1 190 ? 3.917 -5.029 14.283 1.00 81.00 190 GLY A N 1
ATOM 1321 C CA . GLY A 1 190 ? 3.531 -6.353 14.774 1.00 81.00 190 GLY A CA 1
ATOM 1322 C C . GLY A 1 190 ? 2.724 -7.132 13.736 1.00 81.00 190 GLY A C 1
ATOM 1323 O O . GLY A 1 190 ? 2.357 -6.583 12.702 1.00 81.00 190 GLY A O 1
ATOM 1324 N N . SER A 1 191 ? 2.453 -8.408 14.014 1.00 79.00 191 SER A N 1
ATOM 1325 C CA . SER A 1 191 ? 1.597 -9.239 13.161 1.00 79.00 191 SER A CA 1
ATOM 1326 C C . SER A 1 191 ? 0.153 -9.174 13.651 1.00 79.00 191 SER A C 1
ATOM 1328 O O . SER A 1 191 ? -0.135 -9.284 14.848 1.00 79.00 191 SER A O 1
ATOM 1330 N N . LEU A 1 192 ? -0.759 -8.977 12.704 1.00 85.56 192 LEU A N 1
ATOM 1331 C CA . LEU A 1 192 ? -2.175 -9.248 12.877 1.00 85.56 192 LEU A CA 1
ATOM 1332 C C . LEU A 1 192 ? -2.513 -10.369 11.894 1.00 85.56 192 LEU A C 1
ATOM 1334 O O . LEU A 1 192 ? -2.388 -10.126 10.701 1.00 85.56 192 LEU A O 1
ATOM 1338 N N . PRO A 1 193 ? -3.044 -11.527 12.333 1.00 85.19 193 PRO A N 1
ATOM 1339 C CA . PRO A 1 193 ? -3.293 -12.677 11.447 1.00 85.19 193 PRO A CA 1
ATOM 1340 C C . PRO A 1 193 ? -4.202 -12.401 10.237 1.00 85.19 193 PRO A C 1
ATOM 1342 O O . PRO A 1 193 ? -4.337 -13.212 9.330 1.00 85.19 193 PRO A O 1
ATOM 1345 N N . GLN A 1 194 ? -4.920 -11.277 10.257 1.00 86.00 194 GLN A N 1
ATOM 1346 C CA . GLN A 1 194 ? -5.816 -10.834 9.187 1.00 86.00 194 GLN A CA 1
ATOM 1347 C C . GLN A 1 194 ? -5.110 -9.936 8.154 1.00 86.00 194 GLN A C 1
ATOM 1349 O O . GLN A 1 194 ? -5.734 -9.509 7.182 1.00 86.00 194 GLN A O 1
ATOM 1354 N N . CYS A 1 195 ? -3.842 -9.606 8.395 1.00 90.94 195 CYS A N 1
ATOM 1355 C CA . CYS A 1 195 ? -3.018 -8.694 7.623 1.00 90.94 195 CYS A CA 1
ATOM 1356 C C . CYS A 1 195 ? -1.544 -9.091 7.785 1.00 90.94 195 CYS A C 1
ATOM 1358 O O . CYS A 1 195 ? -0.782 -8.420 8.477 1.00 90.94 195 CYS A O 1
ATOM 1360 N N . ASP A 1 196 ? -1.181 -10.204 7.153 1.00 89.69 196 ASP A N 1
ATOM 1361 C CA . ASP A 1 196 ? 0.198 -10.674 7.049 1.00 89.69 196 ASP A CA 1
ATOM 1362 C C . ASP A 1 196 ? 0.734 -10.425 5.632 1.00 89.69 196 ASP A C 1
ATOM 1364 O O . ASP A 1 196 ? -0.032 -10.280 4.671 1.00 89.69 196 ASP A O 1
ATOM 1368 N N . SER A 1 197 ? 2.058 -10.346 5.525 1.00 89.94 197 SER A N 1
ATOM 1369 C CA . SER A 1 197 ? 2.776 -10.217 4.258 1.00 89.94 197 SER A CA 1
ATOM 1370 C C . SER A 1 197 ? 3.487 -11.525 3.924 1.00 89.94 197 SER A C 1
ATOM 1372 O O . SER A 1 197 ? 3.872 -12.278 4.814 1.00 89.94 197 SER A O 1
ATOM 1374 N N . ASP A 1 198 ? 3.664 -11.789 2.634 1.00 90.31 198 ASP A N 1
ATOM 1375 C CA . ASP A 1 198 ? 4.476 -12.895 2.154 1.00 90.31 198 ASP A CA 1
ATOM 1376 C C . ASP A 1 198 ? 5.957 -12.575 2.412 1.00 90.31 198 ASP A C 1
ATOM 1378 O O . ASP A 1 198 ? 6.532 -11.678 1.789 1.00 90.31 198 ASP A O 1
ATOM 1382 N N . ASP A 1 199 ? 6.585 -13.356 3.289 1.00 88.06 199 ASP A N 1
ATOM 1383 C CA . ASP A 1 199 ? 8.014 -13.243 3.628 1.00 88.06 199 ASP A CA 1
ATOM 1384 C C . ASP A 1 199 ? 8.903 -14.121 2.724 1.00 88.06 199 ASP A C 1
ATOM 1386 O O . ASP A 1 199 ? 10.069 -14.388 3.013 1.00 88.06 199 ASP A O 1
ATOM 1390 N N . THR A 1 200 ? 8.335 -14.643 1.634 1.00 90.44 200 THR A N 1
ATOM 1391 C CA . THR A 1 200 ? 9.078 -15.458 0.669 1.00 90.44 200 THR A CA 1
ATOM 1392 C C . THR A 1 200 ? 9.846 -14.555 -0.281 1.00 90.44 200 THR A C 1
ATOM 1394 O O . THR A 1 200 ? 9.273 -13.642 -0.876 1.00 90.44 200 THR A O 1
ATOM 1397 N N . GLU A 1 201 ? 11.132 -14.849 -0.462 1.00 92.12 201 GLU A N 1
ATOM 1398 C CA . GLU A 1 201 ? 11.965 -14.149 -1.433 1.00 92.12 201 GLU A CA 1
ATOM 1399 C C . GLU A 1 201 ? 11.389 -14.285 -2.853 1.00 92.12 201 GLU A C 1
ATOM 1401 O O . GLU A 1 201 ? 11.093 -15.378 -3.339 1.00 92.12 201 GLU A O 1
ATOM 1406 N N . LEU A 1 202 ? 11.245 -13.145 -3.519 1.00 91.12 202 LEU A N 1
ATOM 1407 C CA . LEU A 1 202 ? 10.706 -12.983 -4.856 1.00 91.12 202 LEU A CA 1
ATOM 1408 C C . LEU A 1 202 ? 11.852 -12.853 -5.857 1.00 91.12 202 LEU A C 1
ATOM 1410 O O . LEU A 1 202 ? 12.551 -11.839 -5.911 1.00 91.12 202 LEU A O 1
ATOM 1414 N N . SER A 1 203 ? 11.991 -13.851 -6.724 1.00 91.19 203 SER A N 1
ATOM 1415 C CA . SER A 1 203 ? 12.822 -13.749 -7.927 1.00 91.19 203 SER A CA 1
ATOM 1416 C C . SER A 1 203 ? 12.230 -12.749 -8.927 1.00 91.19 203 SER A C 1
ATOM 1418 O O . SER A 1 203 ? 11.048 -12.410 -8.866 1.00 91.19 203 SER A O 1
ATOM 1420 N N . VAL A 1 204 ? 13.030 -12.293 -9.894 1.00 90.81 204 VAL A N 1
ATOM 1421 C CA . VAL A 1 204 ? 12.545 -11.412 -10.972 1.00 90.81 204 VAL A CA 1
ATOM 1422 C C . VAL A 1 204 ? 11.360 -12.052 -11.706 1.00 90.81 204 VAL A C 1
ATOM 1424 O O . VAL A 1 204 ? 11.398 -13.225 -12.076 1.00 90.81 204 VAL A O 1
ATOM 1427 N N . GLY A 1 205 ? 10.298 -11.271 -11.889 1.00 90.44 205 GLY A N 1
ATOM 1428 C CA . GLY A 1 205 ? 9.017 -11.682 -12.457 1.00 90.44 205 GLY A CA 1
ATOM 1429 C C . GLY A 1 205 ? 8.040 -12.300 -11.451 1.00 90.44 205 GLY A C 1
ATOM 1430 O O . GLY A 1 205 ? 6.879 -12.499 -11.798 1.00 90.44 205 GLY A O 1
ATOM 1431 N N . GLN A 1 206 ? 8.461 -12.594 -10.216 1.00 93.19 206 GLN A N 1
ATOM 1432 C CA . GLN A 1 206 ? 7.572 -13.130 -9.184 1.00 93.19 206 GLN A CA 1
ATOM 1433 C C . GLN A 1 206 ? 6.865 -12.024 -8.408 1.00 93.19 206 GLN A C 1
ATOM 1435 O O . GLN A 1 206 ? 7.413 -10.938 -8.188 1.00 93.19 206 GLN A O 1
ATOM 1440 N N . SER A 1 207 ? 5.651 -12.343 -7.962 1.00 94.12 207 SER A N 1
ATOM 1441 C CA . SER A 1 207 ? 4.822 -11.466 -7.146 1.00 94.12 207 SER A CA 1
ATOM 1442 C C . SER A 1 207 ? 4.599 -12.041 -5.753 1.00 94.12 207 SER A C 1
ATOM 1444 O O . SER A 1 207 ? 4.431 -13.249 -5.605 1.00 94.12 207 SER A O 1
ATOM 1446 N N . GLY A 1 208 ? 4.523 -11.160 -4.761 1.00 93.94 208 GLY A N 1
ATOM 1447 C CA . GLY A 1 208 ? 4.136 -11.476 -3.390 1.00 93.94 208 GLY A CA 1
ATOM 1448 C C . GLY A 1 208 ? 3.093 -10.486 -2.886 1.00 93.94 208 GLY A C 1
ATOM 1449 O O . GLY A 1 208 ? 3.007 -9.348 -3.360 1.00 93.94 208 GLY A O 1
ATOM 1450 N N . LYS A 1 209 ? 2.269 -10.928 -1.943 1.00 95.38 209 LYS A N 1
ATOM 1451 C CA . LYS A 1 209 ? 1.245 -10.109 -1.299 1.00 95.38 209 LYS A CA 1
ATOM 1452 C C . LYS A 1 209 ? 1.803 -9.479 -0.041 1.00 95.38 209 LYS A C 1
ATOM 1454 O O . LYS A 1 209 ? 2.444 -10.145 0.757 1.00 95.38 209 LYS A O 1
ATOM 1459 N N . GLY A 1 210 ? 1.527 -8.202 0.152 1.00 93.94 210 GLY A N 1
ATOM 1460 C CA . GLY A 1 210 ? 1.822 -7.504 1.388 1.00 93.94 210 GLY A CA 1
ATOM 1461 C C . GLY A 1 210 ? 0.560 -6.939 2.014 1.00 93.94 210 GLY A C 1
ATOM 1462 O O . GLY A 1 210 ? -0.439 -6.656 1.340 1.00 93.94 210 GLY A O 1
ATOM 1463 N N . CYS A 1 211 ? 0.608 -6.781 3.327 1.00 94.75 211 CYS A N 1
ATOM 1464 C CA . CYS A 1 211 ? -0.451 -6.150 4.083 1.00 94.75 211 CYS A CA 1
ATOM 1465 C C . CYS A 1 211 ? 0.129 -5.286 5.190 1.00 94.75 211 CYS A C 1
ATOM 1467 O O . CYS A 1 211 ? 1.025 -5.699 5.921 1.00 94.75 211 CYS A O 1
ATOM 1469 N N . GLU A 1 212 ? -0.401 -4.072 5.297 1.00 94.12 212 GLU A N 1
ATOM 1470 C CA . GLU A 1 212 ? 0.080 -3.070 6.230 1.00 94.12 212 GLU A CA 1
ATOM 1471 C C . GLU A 1 212 ? -1.056 -2.452 7.026 1.00 94.12 212 GLU A C 1
ATOM 1473 O O . GLU A 1 212 ? -2.149 -2.201 6.515 1.00 94.12 212 GLU A O 1
ATOM 1478 N N . VAL A 1 213 ? -0.800 -2.199 8.306 1.00 94.56 213 VAL A N 1
ATOM 1479 C CA . VAL A 1 213 ? -1.850 -1.827 9.253 1.00 94.56 213 VAL A CA 1
ATOM 1480 C C . VAL A 1 213 ? -1.679 -0.380 9.684 1.00 94.56 213 VAL A C 1
ATOM 1482 O O . VAL A 1 213 ? -0.637 0.015 10.206 1.00 94.56 213 VAL A O 1
ATOM 1485 N N . TYR A 1 214 ? -2.735 0.417 9.535 1.00 95.31 214 TYR A N 1
ATOM 1486 C CA . TYR A 1 214 ? -2.741 1.820 9.943 1.00 95.31 214 TYR A CA 1
ATOM 1487 C C . TYR A 1 214 ? -3.925 2.121 10.847 1.00 95.31 214 TYR A C 1
ATOM 1489 O O . TYR A 1 214 ? -5.054 1.788 10.517 1.00 95.31 214 TYR A O 1
ATOM 1497 N N . GLN A 1 215 ? -3.704 2.821 11.957 1.00 96.00 215 GLN A N 1
ATOM 1498 C CA . GLN A 1 215 ? -4.795 3.431 12.715 1.00 96.00 215 GLN A CA 1
ATOM 1499 C C . GLN A 1 215 ?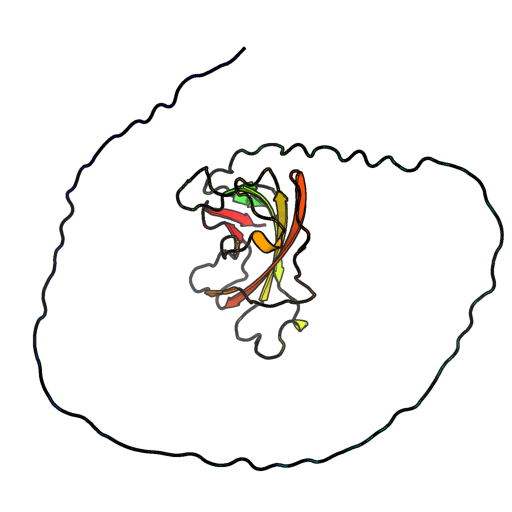 -4.868 4.917 12.379 1.00 96.00 215 GLN A C 1
ATOM 1501 O O . GLN A 1 215 ? -3.878 5.634 12.546 1.00 96.00 215 GLN A O 1
ATOM 1506 N N . VAL A 1 216 ? -6.036 5.377 11.927 1.00 96.06 216 VAL A N 1
ATOM 1507 C CA . VAL A 1 216 ? -6.265 6.778 11.556 1.00 96.06 216 VAL A CA 1
ATOM 1508 C C . VAL A 1 216 ? -7.254 7.413 12.518 1.00 96.06 216 VAL A C 1
ATOM 1510 O O . VAL A 1 216 ? -8.364 6.918 12.692 1.00 96.06 216 VAL A O 1
ATOM 1513 N N . LYS A 1 217 ? -6.864 8.539 13.114 1.00 96.00 217 LYS A N 1
ATOM 1514 C CA . LYS A 1 217 ? -7.681 9.346 14.015 1.00 96.00 217 LYS A CA 1
ATOM 1515 C C . LYS A 1 217 ? -8.132 10.629 13.326 1.00 96.00 217 LYS A C 1
ATOM 1517 O O . LYS A 1 217 ? -7.350 11.287 12.647 1.00 96.00 217 LYS A O 1
ATOM 1522 N N . GLY A 1 218 ? -9.375 11.021 13.598 1.00 89.94 218 GLY A N 1
ATOM 1523 C CA . GLY A 1 218 ? -9.949 12.284 13.140 1.00 89.94 218 GLY A CA 1
ATOM 1524 C C . GLY A 1 218 ? -10.531 12.218 11.727 1.00 89.94 218 GLY A C 1
ATOM 1525 O O . GLY A 1 218 ? -10.061 11.478 10.863 1.00 89.94 218 GLY A O 1
ATOM 1526 N N . GLY A 1 219 ? -11.572 13.017 11.494 1.00 82.19 219 GLY A N 1
ATOM 1527 C CA . GLY A 1 219 ? -12.163 13.221 10.173 1.00 82.19 219 GLY A CA 1
ATOM 1528 C C . GLY A 1 219 ? -13.006 12.061 9.628 1.00 82.19 219 GLY A C 1
ATOM 1529 O O . GLY A 1 219 ? -13.511 11.217 10.365 1.00 82.19 219 GLY A O 1
ATOM 1530 N N . SER A 1 220 ? -13.198 12.089 8.308 1.00 83.00 220 SER A N 1
ATOM 1531 C CA . SER A 1 220 ? -13.993 11.125 7.536 1.00 83.00 220 SER A CA 1
ATOM 1532 C C . SER A 1 220 ? -13.189 9.873 7.162 1.00 83.00 220 SER A C 1
ATOM 1534 O O . SER A 1 220 ? -11.981 9.807 7.360 1.00 83.00 220 SER A O 1
ATOM 1536 N N . THR A 1 221 ? -13.843 8.855 6.607 1.00 90.69 221 THR A N 1
ATOM 1537 C CA . THR A 1 221 ? -13.172 7.637 6.129 1.00 90.69 221 THR A CA 1
ATOM 1538 C C . THR A 1 221 ? -12.048 7.957 5.136 1.00 90.69 221 THR A C 1
ATOM 1540 O O . THR A 1 221 ? -12.210 8.802 4.248 1.00 90.69 221 THR A O 1
ATOM 1543 N N . VAL A 1 222 ? -10.916 7.264 5.280 1.00 94.44 222 VAL A N 1
ATOM 1544 C CA . VAL A 1 222 ? -9.811 7.329 4.318 1.00 94.44 222 VAL A CA 1
ATOM 1545 C C . VAL A 1 222 ? -10.119 6.386 3.163 1.00 94.44 222 VAL A C 1
ATOM 1547 O O . VAL A 1 222 ? -10.467 5.228 3.380 1.00 94.44 222 VAL A O 1
ATOM 1550 N N . THR A 1 223 ? -10.039 6.900 1.939 1.00 95.38 223 THR A N 1
ATOM 1551 C CA . THR A 1 223 ? -10.416 6.168 0.719 1.00 95.38 223 THR A CA 1
ATOM 1552 C C . THR A 1 223 ? -9.254 5.931 -0.224 1.00 95.38 223 THR A C 1
ATOM 1554 O O . THR A 1 223 ? -9.370 5.073 -1.093 1.00 95.38 223 THR A O 1
ATOM 1557 N N . ASP A 1 224 ? -8.161 6.666 -0.033 1.00 96.00 224 ASP A N 1
ATOM 1558 C CA . ASP A 1 224 ? -7.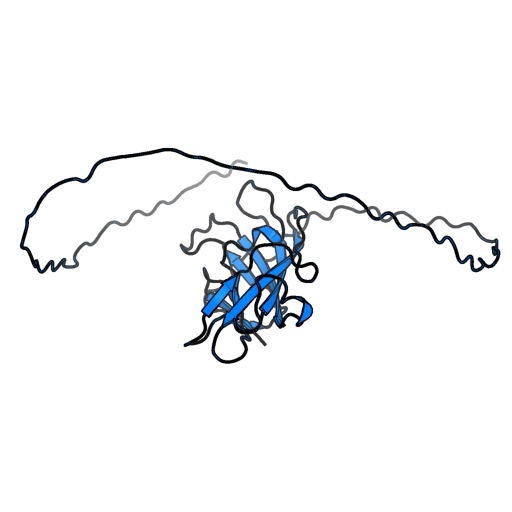055 6.731 -0.974 1.00 96.00 224 ASP A CA 1
ATOM 1559 C C . ASP A 1 224 ? -5.741 6.381 -0.269 1.00 96.00 224 ASP A C 1
ATOM 1561 O O . ASP A 1 224 ? -5.588 6.542 0.946 1.00 96.00 224 ASP A O 1
ATOM 1565 N N . VAL A 1 225 ? -4.785 5.899 -1.049 1.00 96.12 225 VAL A N 1
ATOM 1566 C CA . VAL A 1 225 ? -3.447 5.481 -0.631 1.00 96.12 225 VAL A CA 1
ATOM 1567 C C . VAL A 1 225 ? -2.447 6.216 -1.503 1.00 96.12 225 VAL A C 1
ATOM 1569 O O . VAL A 1 225 ? -2.664 6.359 -2.702 1.00 96.12 225 VAL A O 1
ATOM 1572 N N . VAL A 1 226 ? -1.347 6.678 -0.920 1.00 95.25 226 VAL A N 1
ATOM 1573 C CA . VAL A 1 226 ? -0.301 7.405 -1.633 1.00 95.25 226 VAL A CA 1
ATOM 1574 C C . VAL A 1 226 ? 1.053 6.725 -1.471 1.00 95.25 226 VAL A C 1
ATOM 1576 O O . VAL A 1 226 ? 1.431 6.308 -0.377 1.00 95.25 226 VAL A O 1
ATOM 1579 N N . TRP A 1 227 ? 1.792 6.654 -2.574 1.00 93.06 227 TRP A N 1
ATOM 1580 C CA . TRP A 1 227 ? 3.226 6.394 -2.592 1.00 93.06 227 TRP A CA 1
ATOM 1581 C C . TRP A 1 227 ? 3.975 7.725 -2.481 1.00 93.06 227 TRP A C 1
ATOM 1583 O O . TRP A 1 227 ? 3.928 8.547 -3.397 1.00 93.06 227 TRP A O 1
ATOM 1593 N N . SER A 1 228 ? 4.635 7.971 -1.350 1.00 82.31 228 SER A N 1
ATOM 1594 C CA . SER A 1 228 ? 5.178 9.290 -0.985 1.00 82.31 228 SER A CA 1
ATOM 1595 C C . SER A 1 228 ? 6.322 9.815 -1.876 1.00 82.31 228 SER A C 1
ATOM 1597 O O . SER A 1 228 ? 6.285 11.007 -2.184 1.00 82.31 228 SER A O 1
ATOM 1599 N N . PRO A 1 229 ? 7.293 9.000 -2.342 1.00 69.12 229 PRO A N 1
ATOM 1600 C CA . PRO A 1 229 ? 8.382 9.469 -3.213 1.00 69.12 229 PRO A CA 1
ATOM 1601 C C . PRO A 1 229 ? 7.922 10.043 -4.551 1.00 69.12 229 PRO A C 1
ATOM 1603 O O . PRO A 1 229 ? 8.474 11.036 -4.997 1.00 69.12 229 PRO A O 1
ATOM 1606 N N . GLY A 1 230 ? 6.894 9.443 -5.162 1.00 64.00 230 GLY A N 1
ATOM 1607 C CA . GLY A 1 230 ? 6.393 9.837 -6.487 1.00 64.00 230 GLY A CA 1
ATOM 1608 C C . GLY A 1 230 ? 4.995 10.459 -6.480 1.00 64.00 230 GLY A C 1
ATOM 1609 O O . GLY A 1 230 ? 4.452 10.790 -7.529 1.00 64.00 230 GLY A O 1
ATOM 1610 N N . ARG A 1 231 ? 4.357 10.582 -5.311 1.00 83.75 231 ARG A N 1
ATOM 1611 C CA . ARG A 1 231 ? 2.966 11.053 -5.163 1.00 83.75 231 ARG A CA 1
ATOM 1612 C C . ARG A 1 231 ? 1.986 10.333 -6.097 1.00 83.75 231 ARG A C 1
ATOM 1614 O O . ARG A 1 231 ? 1.083 10.958 -6.651 1.00 83.75 231 ARG A O 1
ATOM 1621 N N . ILE A 1 232 ? 2.183 9.031 -6.291 1.00 94.56 232 ILE A N 1
ATOM 1622 C CA . ILE A 1 232 ? 1.230 8.191 -7.021 1.00 94.56 232 ILE A CA 1
ATOM 1623 C C . ILE A 1 232 ? 0.109 7.854 -6.045 1.00 94.56 232 ILE A C 1
ATOM 1625 O O . ILE A 1 232 ? 0.383 7.451 -4.914 1.00 94.56 232 ILE A O 1
ATOM 1629 N N . THR A 1 233 ? -1.138 8.042 -6.462 1.00 97.06 233 THR A N 1
ATOM 1630 C CA . THR A 1 233 ? -2.310 7.815 -5.612 1.00 97.06 233 THR A CA 1
ATOM 1631 C C . THR A 1 233 ? -3.155 6.681 -6.166 1.00 97.06 233 THR A C 1
ATOM 1633 O O . THR A 1 233 ? -3.477 6.692 -7.350 1.00 97.06 233 THR A O 1
ATOM 1636 N N . TRP A 1 234 ? -3.582 5.761 -5.303 1.00 98.06 234 TRP A N 1
ATOM 1637 C CA . TRP A 1 234 ? -4.608 4.763 -5.592 1.00 98.06 234 TRP A CA 1
ATOM 1638 C C . TRP A 1 234 ? -5.874 5.078 -4.807 1.00 98.06 234 TRP A C 1
ATOM 1640 O O . TRP A 1 234 ? -5.797 5.347 -3.610 1.00 98.06 234 TRP A O 1
ATOM 1650 N N . GLY A 1 235 ? -7.028 5.016 -5.460 1.00 96.12 235 GLY A N 1
ATOM 1651 C CA . GLY A 1 235 ? -8.329 5.223 -4.825 1.00 96.12 235 GLY A CA 1
ATOM 1652 C C . GLY A 1 235 ? -9.438 4.409 -5.486 1.00 96.12 235 GLY A C 1
ATOM 1653 O O . GLY A 1 235 ? -9.188 3.611 -6.394 1.00 96.12 235 GLY A O 1
ATOM 1654 N N . LYS A 1 236 ? -10.670 4.602 -5.010 1.00 87.44 236 LYS A N 1
ATOM 1655 C CA . LYS A 1 236 ? -11.877 4.027 -5.629 1.00 87.44 236 LYS A CA 1
ATOM 1656 C C . LYS A 1 236 ? -12.270 4.760 -6.912 1.00 87.44 236 LYS A C 1
ATOM 1658 O O . LYS A 1 236 ? -12.102 5.997 -6.961 1.00 87.44 236 LYS A O 1
#

Sequence (236 aa):
MFSTRTSRAAAASIALAGMVGLSACQSNEVTTAPSTSSAASPAAPTSQAPSTSQAPAAPSTSEAPAPSTTEAPSSSEAPSSSASSGDAGDTKVTAEGTKLKFGQEAVVLESSTGDTSADSYRLKVDGLEVAPDSVYTGNLKKENGPVYFLKYTVTNIGKAGSGSFDASSVNSFMLIPQLKAGQSGKKLLGSLPQCDSDDTELSVGQSGKGCEVYQVKGGSTVTDVVWSPGRITWGK

Organism: NCBI:txid999931

Radius of gyration: 29.67 Å; chains: 1; bounding box: 52×89×80 Å